Protein AF-A0A8J6LZU1-F1 (afdb_monomer)

Solvent-accessible surface area (backbone atoms only — not comparable to full-atom values): 12737 Å² total; per-residue (Å²): 134,84,80,80,78,54,97,79,78,54,78,56,71,70,57,38,53,53,48,43,53,47,42,50,71,75,70,50,56,93,87,64,46,31,68,57,52,49,42,51,48,61,48,48,51,42,48,51,30,51,49,32,61,70,67,51,84,79,78,49,85,72,47,65,53,36,40,64,54,35,51,54,49,50,44,42,48,45,17,51,41,37,54,41,40,26,58,30,85,36,90,98,39,43,66,48,15,43,49,39,52,68,36,27,46,56,60,26,39,50,92,47,47,54,52,89,51,54,70,46,40,67,54,65,50,78,55,62,72,58,53,49,48,51,42,59,71,52,49,43,57,53,25,54,49,33,33,75,75,76,29,62,49,42,16,31,41,35,50,26,39,46,42,48,51,49,53,50,51,51,50,54,53,52,55,52,26,43,49,95,84,44,73,74,56,69,45,86,64,38,62,59,43,36,53,53,49,32,52,24,37,28,82,93,32,47,81,71,44,66,44,28,77,88,61,51,58,39,35,70,75,72,39,72,80,78,86,76,93,121

pLDDT: mean 91.06, std 13.85, range [32.84, 98.62]

Foldseek 3Di:
DDPDCPPQNDDDPVVLVVLLVCCLVPVQDPPDFLVVQVCCQCVVLVVVLVVLVVPADDDDPVLVVLLVVLLVVLQLCLLCCQQDLQLHCDPPSNVNVCLRVVQQLSNAALVRLADDDSSCSSSQADGSVVVVVCCVVPLVVVLVVCCVPPRNNSSSSSSSSSSVSVSVLSVLSVLLHHPPPDPSCVPPCSVVLNNLVSQCSRPVPVNAASSRRRDCPCCVVPHDDDDDPD

Mean predicted aligned error: 5.43 Å

Radius of gyration: 19.14 Å; Cα contacts (8 Å, |Δi|>4): 246; chains: 1; bounding box: 60×44×49 Å

Sequence (230 aa):
MRQAVPRSGYPAAAETAAFRDAYRAEIVPESYSGWGHFRAIFGGYGAVFLLCLLLLDRVSGWEWAVPPVTFLYANLSEYFGHRFAMHRRVPGLSLIHKRHVKQHHRFFLNEDLAMESPDDFKAVLFPAYLTAFFFIAFSLPAALLLAWLWSDDAALLFLATSLAYYLVYEAAHFICHLPDDSAALRIPGMKRLVTHHRLHHRADLMARANFNFMFPLGDWIFGPRRAGEN

Structure (mmCIF, N/CA/C/O backbone):
data_AF-A0A8J6LZU1-F1
#
_entry.id   AF-A0A8J6LZU1-F1
#
loop_
_atom_site.group_PDB
_atom_site.id
_atom_site.type_symbol
_atom_site.label_atom_id
_atom_site.label_alt_id
_atom_site.label_comp_id
_atom_site.label_asym_id
_atom_site.label_entity_id
_atom_site.label_seq_id
_atom_site.pdbx_PDB_ins_code
_atom_site.Cartn_x
_atom_site.Cartn_y
_atom_site.Cartn_z
_atom_site.occupancy
_atom_site.B_iso_or_equiv
_atom_site.auth_seq_id
_atom_site.auth_comp_id
_atom_site.auth_asym_id
_atom_site.auth_atom_id
_atom_site.pdbx_PDB_model_num
ATOM 1 N N . MET A 1 1 ? 37.639 -9.699 -20.345 1.00 35.75 1 MET A N 1
ATOM 2 C CA . MET A 1 1 ? 36.933 -8.439 -20.669 1.00 35.75 1 MET A CA 1
ATOM 3 C C . MET A 1 1 ? 36.135 -8.006 -19.450 1.00 35.75 1 MET A C 1
ATOM 5 O O . MET A 1 1 ? 35.180 -8.682 -19.099 1.00 35.75 1 MET A O 1
ATOM 9 N N . ARG A 1 2 ? 36.568 -6.955 -18.746 1.00 34.78 2 ARG A N 1
ATOM 10 C CA . ARG A 1 2 ? 35.777 -6.353 -17.662 1.00 34.78 2 ARG A CA 1
ATOM 11 C C . ARG A 1 2 ? 34.718 -5.469 -18.319 1.00 34.78 2 ARG A C 1
ATOM 13 O O . ARG A 1 2 ? 35.089 -4.542 -19.032 1.00 34.78 2 ARG A O 1
ATOM 20 N N . GLN A 1 3 ? 33.438 -5.794 -18.141 1.00 37.88 3 GLN A N 1
ATOM 21 C CA . GLN A 1 3 ? 32.347 -4.915 -18.560 1.00 37.88 3 GLN A CA 1
ATOM 22 C C . GLN A 1 3 ? 32.498 -3.575 -17.833 1.00 37.88 3 GLN A C 1
ATOM 24 O O . GLN A 1 3 ? 32.734 -3.537 -16.623 1.00 37.88 3 GLN A O 1
ATOM 29 N N . ALA A 1 4 ? 32.453 -2.486 -18.598 1.00 38.66 4 ALA A N 1
ATOM 30 C CA . ALA A 1 4 ? 32.529 -1.138 -18.067 1.00 38.66 4 ALA A CA 1
ATOM 31 C C . ALA A 1 4 ? 31.311 -0.900 -17.170 1.00 38.66 4 ALA A C 1
ATOM 33 O O . ALA A 1 4 ? 30.177 -1.001 -17.628 1.00 38.66 4 ALA A O 1
ATOM 34 N N . VAL A 1 5 ? 31.549 -0.598 -15.894 1.00 43.06 5 VAL A N 1
ATOM 35 C CA . VAL A 1 5 ? 30.490 -0.157 -14.985 1.00 43.06 5 VAL A CA 1
ATOM 36 C C . VAL A 1 5 ? 30.020 1.216 -15.481 1.00 43.06 5 VAL A C 1
ATOM 38 O O . VAL A 1 5 ? 30.844 2.135 -15.549 1.00 43.06 5 VAL A O 1
ATOM 41 N N . PRO A 1 6 ? 28.747 1.383 -15.873 1.00 44.56 6 PRO A N 1
ATOM 42 C CA . PRO A 1 6 ? 28.234 2.673 -16.313 1.00 44.56 6 PRO A CA 1
ATOM 43 C C . PRO A 1 6 ? 28.374 3.719 -15.200 1.00 44.56 6 PRO A C 1
ATOM 45 O O . PRO A 1 6 ? 28.160 3.441 -14.018 1.00 44.56 6 PRO A O 1
ATOM 48 N N . ARG A 1 7 ? 28.738 4.948 -15.596 1.00 46.44 7 ARG A N 1
ATOM 49 C CA . ARG A 1 7 ? 29.066 6.087 -14.712 1.00 46.44 7 ARG A CA 1
ATOM 50 C C . ARG A 1 7 ? 27.958 6.486 -13.727 1.00 46.44 7 ARG A C 1
ATOM 52 O O . ARG A 1 7 ? 28.226 7.270 -12.825 1.00 46.44 7 ARG A O 1
ATOM 59 N N . SER A 1 8 ? 26.745 5.965 -13.887 1.00 54.22 8 SER A N 1
ATOM 60 C CA . SER A 1 8 ? 25.573 6.310 -13.086 1.00 54.22 8 SER A CA 1
ATOM 61 C C . SER A 1 8 ? 25.205 5.260 -12.026 1.00 54.22 8 SER A C 1
ATOM 63 O O . SER A 1 8 ? 24.294 5.493 -11.242 1.00 54.22 8 SER A O 1
ATOM 65 N N . GLY A 1 9 ? 25.884 4.107 -11.965 1.00 55.53 9 GLY A N 1
ATOM 66 C CA . GLY A 1 9 ? 25.478 3.008 -11.076 1.00 55.53 9 GLY A CA 1
ATOM 67 C C . GLY A 1 9 ? 24.160 2.321 -11.478 1.00 55.53 9 GLY A C 1
ATOM 68 O O . GLY A 1 9 ? 23.739 1.392 -10.790 1.00 55.53 9 GLY A O 1
ATOM 69 N N . TYR A 1 10 ? 23.539 2.731 -12.593 1.00 57.78 10 TYR A N 1
ATOM 70 C CA . TYR A 1 10 ? 22.348 2.101 -13.169 1.00 57.78 10 TYR A CA 1
ATOM 71 C C . TYR A 1 10 ? 22.725 1.116 -14.277 1.00 57.78 10 TYR A C 1
ATOM 73 O O . TYR A 1 10 ? 23.654 1.394 -15.035 1.00 57.78 10 TYR A O 1
ATOM 81 N N . PRO A 1 11 ? 22.014 -0.015 -14.410 1.00 66.94 11 PRO A N 1
ATOM 82 C CA . PRO A 1 11 ? 22.152 -0.882 -15.579 1.00 66.94 11 PRO A CA 1
ATOM 83 C C . PRO A 1 11 ? 21.794 -0.118 -16.864 1.00 66.94 11 PRO A C 1
ATOM 85 O O . PRO A 1 11 ? 20.977 0.804 -16.841 1.00 66.94 11 PRO A O 1
ATOM 88 N N . ALA A 1 12 ? 22.397 -0.492 -17.995 1.00 75.25 12 ALA A N 1
ATOM 89 C CA . ALA A 1 12 ? 22.032 0.094 -19.286 1.00 75.25 12 ALA A CA 1
ATOM 90 C C . ALA A 1 12 ? 20.542 -0.161 -19.606 1.00 75.25 12 ALA A C 1
ATOM 92 O O . ALA A 1 12 ? 19.983 -1.174 -19.185 1.00 75.25 12 ALA A O 1
ATOM 93 N N . ALA A 1 13 ? 19.897 0.702 -20.400 1.00 79.19 13 ALA A N 1
ATOM 94 C CA . ALA A 1 13 ? 18.483 0.535 -20.776 1.00 79.19 13 ALA A CA 1
ATOM 95 C C . ALA A 1 13 ? 18.184 -0.861 -21.365 1.00 79.19 13 ALA A C 1
ATOM 97 O O . ALA A 1 13 ? 17.203 -1.501 -20.993 1.00 79.19 13 ALA A O 1
ATOM 98 N N . ALA A 1 14 ? 19.095 -1.387 -22.193 1.00 81.69 14 ALA A N 1
ATOM 99 C CA . ALA A 1 14 ? 18.999 -2.735 -22.756 1.00 81.69 14 ALA A CA 1
ATOM 100 C C . ALA A 1 14 ? 19.031 -3.852 -21.692 1.00 81.69 14 ALA A C 1
ATOM 102 O O . ALA A 1 14 ? 18.344 -4.858 -21.836 1.00 81.69 14 ALA A O 1
ATOM 103 N N . GLU A 1 15 ? 19.792 -3.681 -20.606 1.00 86.81 15 GLU A N 1
ATOM 104 C CA . GLU A 1 15 ? 19.813 -4.646 -19.496 1.00 86.81 15 GLU A CA 1
ATOM 105 C C . GLU A 1 15 ? 18.502 -4.636 -18.703 1.00 86.81 15 GLU A C 1
ATOM 107 O O . GLU A 1 15 ? 18.095 -5.667 -18.170 1.00 86.81 15 GLU A O 1
ATOM 112 N N . THR A 1 16 ? 17.851 -3.476 -18.608 1.00 87.69 16 THR A N 1
ATOM 113 C CA . THR A 1 16 ? 16.560 -3.328 -17.923 1.00 87.69 16 THR A CA 1
ATOM 114 C C . THR A 1 16 ? 15.452 -3.986 -18.729 1.00 87.69 16 THR A C 1
ATOM 116 O O . THR A 1 16 ? 14.725 -4.808 -18.180 1.00 87.69 16 THR A O 1
ATOM 119 N N . ALA A 1 17 ? 15.389 -3.723 -20.037 1.00 91.19 17 ALA A N 1
ATOM 120 C CA . ALA A 1 17 ? 14.455 -4.395 -20.938 1.00 91.19 17 ALA A CA 1
ATOM 121 C C . ALA A 1 17 ? 14.624 -5.924 -20.885 1.00 91.19 17 ALA A C 1
ATOM 123 O O . ALA A 1 17 ? 13.667 -6.644 -20.611 1.00 91.19 17 ALA A O 1
ATOM 124 N N . ALA A 1 18 ? 15.865 -6.417 -20.997 1.00 94.00 18 ALA A N 1
ATOM 125 C CA . ALA A 1 18 ? 16.154 -7.848 -20.894 1.00 94.00 18 ALA A CA 1
ATOM 126 C C . ALA A 1 18 ? 15.730 -8.446 -19.539 1.00 94.00 18 ALA A C 1
ATOM 128 O O . ALA A 1 18 ? 15.236 -9.572 -19.484 1.00 94.00 18 ALA A O 1
ATOM 129 N N . PHE A 1 19 ? 15.893 -7.704 -18.437 1.00 95.25 19 PHE A N 1
ATOM 130 C CA . PHE A 1 19 ? 15.414 -8.147 -17.128 1.00 95.25 19 PHE A CA 1
ATOM 131 C C . PHE A 1 19 ? 13.885 -8.202 -17.054 1.00 95.25 19 PHE A C 1
ATOM 133 O O . PHE A 1 19 ? 13.352 -9.150 -16.480 1.00 95.25 19 PHE A O 1
ATOM 140 N N . ARG A 1 20 ? 13.176 -7.210 -17.608 1.00 96.25 20 ARG A N 1
ATOM 141 C CA . ARG A 1 20 ? 11.705 -7.187 -17.624 1.00 96.25 20 ARG A CA 1
ATOM 142 C C . ARG A 1 20 ? 11.152 -8.376 -18.407 1.00 96.25 20 ARG A C 1
ATOM 144 O O . ARG A 1 20 ? 10.262 -9.063 -17.908 1.00 96.25 20 ARG A O 1
ATOM 151 N N . ASP A 1 21 ? 11.742 -8.680 -19.559 1.00 96.50 21 ASP A N 1
ATOM 152 C CA . ASP A 1 21 ? 11.351 -9.828 -20.383 1.00 96.50 21 ASP A CA 1
ATOM 153 C C . ASP A 1 21 ? 11.627 -11.161 -19.680 1.00 96.50 21 ASP A C 1
ATOM 155 O O . ASP A 1 21 ? 10.740 -12.011 -19.594 1.00 96.50 21 ASP A O 1
ATOM 159 N N . ALA A 1 22 ? 12.812 -11.320 -19.080 1.00 96.56 22 ALA A N 1
ATOM 160 C CA . ALA A 1 22 ? 13.136 -12.507 -18.289 1.00 96.56 22 ALA A CA 1
ATOM 161 C C . ALA A 1 22 ? 12.214 -12.656 -17.067 1.00 96.56 22 ALA A C 1
ATOM 163 O O . ALA A 1 22 ? 11.756 -13.752 -16.759 1.00 96.56 22 ALA A O 1
ATOM 164 N N . TYR A 1 23 ? 11.880 -11.558 -16.380 1.00 96.94 23 TYR A N 1
ATOM 165 C CA . TYR A 1 23 ? 10.945 -11.584 -15.256 1.00 96.94 23 TYR A CA 1
ATOM 166 C C . TYR A 1 23 ? 9.560 -12.073 -15.689 1.00 96.94 23 TYR A C 1
ATOM 168 O O . TYR A 1 23 ? 8.969 -12.912 -15.005 1.00 96.94 23 TYR A O 1
ATOM 176 N N . ARG A 1 24 ? 9.046 -11.577 -16.819 1.00 96.69 24 ARG A N 1
ATOM 177 C CA . ARG A 1 24 ? 7.760 -12.017 -17.376 1.00 96.69 24 ARG A CA 1
ATOM 178 C C . ARG A 1 24 ? 7.799 -13.501 -17.737 1.00 96.69 24 ARG A C 1
ATOM 180 O O . ARG A 1 24 ? 6.908 -14.230 -17.330 1.00 96.69 24 ARG A O 1
ATOM 187 N N . ALA A 1 25 ? 8.857 -13.961 -18.400 1.00 96.12 25 ALA A N 1
ATOM 188 C CA . ALA A 1 25 ? 8.982 -15.355 -18.824 1.00 96.12 25 ALA A CA 1
ATOM 189 C C . ALA A 1 25 ? 9.189 -16.348 -17.662 1.00 96.12 25 ALA A C 1
ATOM 191 O O . ALA A 1 25 ? 8.658 -17.454 -17.692 1.00 96.12 25 ALA A O 1
ATOM 192 N N . GLU A 1 26 ? 9.974 -15.981 -16.644 1.00 95.38 26 GLU A N 1
ATOM 193 C CA . GLU A 1 26 ? 10.429 -16.927 -15.613 1.00 95.38 26 GLU A CA 1
ATOM 194 C C . GLU A 1 26 ? 9.669 -16.812 -14.286 1.00 95.38 26 GLU A C 1
ATOM 196 O O . GLU A 1 26 ? 9.583 -17.779 -13.525 1.00 95.38 26 GLU A O 1
ATOM 201 N N . ILE A 1 27 ? 9.162 -15.621 -13.951 1.00 95.12 27 ILE A N 1
ATOM 202 C CA . ILE A 1 27 ? 8.589 -15.335 -12.627 1.00 95.12 27 ILE A CA 1
ATOM 203 C C . ILE A 1 27 ? 7.069 -15.205 -12.676 1.00 95.12 27 ILE A C 1
ATOM 205 O O . ILE A 1 27 ? 6.417 -15.484 -11.662 1.00 95.12 27 ILE A O 1
ATOM 209 N N . VAL A 1 28 ? 6.489 -14.771 -13.797 1.00 96.06 28 VAL A N 1
ATOM 210 C CA . VAL A 1 28 ? 5.035 -14.662 -13.974 1.00 96.06 28 VAL A CA 1
ATOM 211 C C . VAL A 1 28 ? 4.498 -16.004 -14.493 1.00 96.06 28 VAL A C 1
ATOM 213 O O . VAL A 1 28 ? 4.798 -16.379 -15.618 1.00 96.06 28 VAL A O 1
ATOM 216 N N . PRO A 1 29 ? 3.722 -16.767 -13.695 1.00 94.31 29 PRO A N 1
ATOM 217 C CA . PRO A 1 29 ? 3.121 -18.010 -14.176 1.00 94.31 29 PRO A CA 1
ATOM 218 C C . PRO A 1 29 ? 2.099 -17.739 -15.281 1.00 94.31 29 PRO A C 1
ATOM 220 O O . PRO A 1 29 ? 1.373 -16.755 -15.188 1.00 94.31 29 PRO A O 1
ATOM 223 N N . GLU A 1 30 ? 1.929 -18.669 -16.221 1.00 93.44 30 GLU A N 1
ATOM 224 C CA . GLU A 1 30 ? 0.896 -18.578 -17.273 1.00 93.44 30 GLU A CA 1
ATOM 225 C C . GLU A 1 3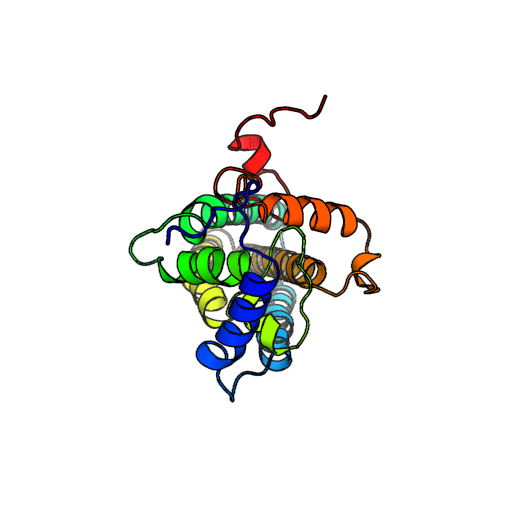0 ? -0.530 -18.439 -16.710 1.00 93.44 30 GLU A C 1
ATOM 227 O O . GLU A 1 30 ? -1.402 -17.835 -17.326 1.00 93.44 30 GLU A O 1
ATOM 232 N N . SER A 1 31 ? -0.777 -18.965 -15.506 1.00 95.06 31 SER A N 1
ATOM 233 C CA . SER A 1 31 ? -2.066 -18.850 -14.815 1.00 95.06 31 SER A CA 1
ATOM 234 C C . SER A 1 31 ? -2.275 -17.503 -14.109 1.00 95.06 31 SER A C 1
ATOM 236 O O . SER A 1 31 ? -3.309 -17.297 -13.469 1.00 95.06 31 SER A O 1
ATOM 238 N N . TYR A 1 32 ? -1.277 -16.616 -14.109 1.00 96.94 32 TYR A N 1
ATOM 239 C CA . TYR A 1 32 ? -1.380 -15.314 -13.465 1.00 96.94 32 TYR A CA 1
ATOM 240 C C . TYR A 1 32 ? -2.274 -14.384 -14.280 1.00 96.94 32 TYR A C 1
ATOM 242 O O . TYR A 1 32 ? -2.200 -14.313 -15.498 1.00 96.94 32 TYR A O 1
ATOM 250 N N . SER A 1 33 ? -3.113 -13.626 -13.581 1.00 97.50 33 SER A N 1
ATOM 251 C CA . SER A 1 33 ? -3.911 -12.564 -14.179 1.00 97.50 33 SER A CA 1
ATOM 252 C C . SER A 1 33 ? -3.669 -11.283 -13.399 1.00 97.50 33 SER A C 1
ATOM 254 O O . SER A 1 33 ? -4.051 -11.203 -12.228 1.00 97.50 33 SER A O 1
ATOM 256 N N . GLY A 1 34 ? -3.085 -10.270 -14.046 1.00 97.62 34 GLY A N 1
ATOM 257 C CA . GLY A 1 34 ? -2.900 -8.943 -13.451 1.00 97.62 34 GLY A CA 1
ATOM 258 C C . GLY A 1 34 ? -4.203 -8.370 -12.903 1.00 97.62 34 GLY A C 1
ATOM 259 O O . GLY A 1 34 ? -4.301 -8.036 -11.726 1.00 97.62 34 GLY A O 1
ATOM 260 N N . TRP A 1 35 ? -5.258 -8.361 -13.717 1.00 98.06 35 TRP A N 1
ATOM 261 C CA . TRP A 1 35 ? -6.585 -7.907 -13.291 1.00 98.06 35 TRP A CA 1
ATOM 262 C C . TRP A 1 35 ? -7.217 -8.793 -12.213 1.00 98.06 35 TRP A C 1
ATOM 264 O O . TRP A 1 35 ? -7.946 -8.296 -11.356 1.00 98.06 35 TRP A O 1
ATOM 274 N N . GLY A 1 36 ? -6.931 -10.098 -12.215 1.00 97.94 36 GLY A N 1
ATOM 275 C CA . GLY A 1 36 ? -7.297 -10.990 -11.115 1.00 97.94 36 GLY A CA 1
ATOM 276 C C . GLY A 1 36 ? -6.644 -10.570 -9.797 1.00 97.94 36 GLY A C 1
ATOM 277 O O . GLY A 1 36 ? -7.338 -10.430 -8.791 1.00 97.94 36 GLY A O 1
ATOM 278 N N . HIS A 1 37 ? -5.340 -10.291 -9.820 1.00 97.69 37 HIS A N 1
ATOM 279 C CA . HIS A 1 37 ? -4.595 -9.792 -8.666 1.00 97.69 37 HIS A CA 1
ATOM 280 C C . HIS A 1 37 ? -5.127 -8.432 -8.200 1.00 97.69 37 HIS A C 1
ATOM 282 O O . HIS A 1 37 ? -5.451 -8.279 -7.027 1.00 97.69 37 HIS A O 1
ATOM 288 N N . PHE A 1 38 ? -5.331 -7.489 -9.121 1.00 98.25 38 PHE A N 1
ATOM 289 C CA . PHE A 1 38 ? -5.932 -6.187 -8.832 1.00 98.25 38 PHE A CA 1
ATOM 290 C C . PHE A 1 38 ? -7.287 -6.330 -8.123 1.00 98.25 38 PHE A C 1
ATOM 292 O O . PHE A 1 38 ? -7.517 -5.702 -7.093 1.00 98.25 38 PHE A O 1
ATOM 299 N N . ARG A 1 39 ? -8.180 -7.199 -8.619 1.00 97.88 39 ARG A N 1
ATOM 300 C CA . ARG A 1 39 ? -9.482 -7.456 -7.978 1.00 97.88 39 ARG A CA 1
ATOM 301 C C . ARG A 1 39 ? -9.350 -8.123 -6.613 1.00 97.88 39 ARG A C 1
ATOM 303 O O . ARG A 1 39 ? -10.125 -7.796 -5.722 1.00 97.88 39 ARG A O 1
ATOM 310 N N . ALA A 1 40 ? -8.393 -9.029 -6.428 1.00 96.62 40 ALA A N 1
ATOM 311 C CA . ALA A 1 40 ? -8.145 -9.629 -5.120 1.00 96.62 40 ALA A CA 1
ATOM 312 C C . ALA A 1 40 ? -7.729 -8.565 -4.092 1.00 96.62 40 ALA A C 1
ATOM 314 O O . ALA A 1 40 ? -8.220 -8.578 -2.967 1.00 96.62 40 ALA A O 1
ATOM 315 N N . ILE A 1 41 ? -6.886 -7.617 -4.505 1.00 97.56 41 ILE A N 1
ATOM 316 C CA . ILE A 1 41 ? -6.434 -6.514 -3.659 1.00 97.56 41 ILE A CA 1
ATOM 317 C C . ILE A 1 41 ? -7.573 -5.517 -3.411 1.00 97.56 41 ILE A C 1
ATOM 319 O O . ILE A 1 41 ? -8.095 -5.437 -2.303 1.00 97.56 41 ILE A O 1
ATOM 323 N N . PHE A 1 42 ? -8.026 -4.801 -4.437 1.00 98.31 42 PHE A N 1
ATOM 324 C CA . PHE A 1 42 ? -8.979 -3.703 -4.254 1.00 98.31 42 PHE A CA 1
ATOM 325 C C . PHE A 1 42 ? -10.414 -4.175 -4.015 1.00 98.31 42 PHE A C 1
ATOM 327 O O . PHE A 1 42 ? -11.140 -3.560 -3.241 1.00 98.31 42 PHE A O 1
ATOM 334 N N . GLY A 1 43 ? -10.830 -5.275 -4.642 1.00 97.81 43 GLY A N 1
ATOM 335 C CA . GLY A 1 43 ? -12.156 -5.857 -4.434 1.00 97.81 43 GLY A CA 1
ATOM 336 C C . GLY A 1 43 ? -12.233 -6.674 -3.147 1.00 97.81 43 GLY A C 1
ATOM 337 O O . GLY A 1 43 ? -13.129 -6.454 -2.341 1.00 97.81 43 GLY A O 1
ATOM 338 N N . GLY A 1 44 ? -11.283 -7.588 -2.928 1.00 97.50 44 GLY A N 1
ATOM 339 C CA . GLY A 1 44 ? -11.265 -8.462 -1.751 1.00 97.50 44 GLY A CA 1
ATOM 340 C C . GLY A 1 44 ? -11.068 -7.690 -0.447 1.00 97.50 44 GLY A C 1
ATOM 341 O O . GLY A 1 44 ? -11.938 -7.717 0.422 1.00 97.50 44 GLY A O 1
ATOM 342 N N . TYR A 1 45 ? -9.965 -6.947 -0.315 1.00 97.62 45 TYR A N 1
ATOM 343 C CA . TYR A 1 45 ? -9.719 -6.153 0.896 1.00 97.62 45 TYR A CA 1
ATOM 344 C C . TYR A 1 45 ? -10.659 -4.952 1.005 1.00 97.62 45 TYR A C 1
ATOM 346 O O . TYR A 1 45 ? -11.016 -4.571 2.117 1.00 97.62 45 TYR A O 1
ATOM 354 N N . GLY A 1 46 ? -11.123 -4.400 -0.123 1.00 98.38 46 GLY A N 1
ATOM 355 C CA . GLY A 1 46 ? -12.186 -3.395 -0.133 1.00 98.38 46 GLY A CA 1
ATOM 356 C C . GLY A 1 46 ? -13.498 -3.926 0.448 1.00 98.38 46 GLY A C 1
ATOM 357 O O . GLY A 1 46 ? -14.128 -3.244 1.248 1.00 98.38 46 GLY A O 1
ATOM 358 N N . ALA A 1 47 ? -13.883 -5.165 0.131 1.00 98.50 47 ALA A N 1
ATOM 359 C CA . ALA A 1 47 ? -15.065 -5.795 0.716 1.00 98.50 47 ALA A CA 1
ATOM 360 C C . ALA A 1 47 ? -14.912 -6.020 2.227 1.00 98.50 47 ALA A C 1
ATOM 362 O O . ALA A 1 47 ? -15.857 -5.766 2.969 1.00 98.50 47 ALA A O 1
ATOM 363 N N . VAL A 1 48 ? -13.729 -6.433 2.699 1.00 98.00 48 VAL A N 1
ATOM 364 C CA . VAL A 1 48 ? -13.457 -6.566 4.144 1.00 98.00 48 VAL A CA 1
ATOM 365 C C . VAL A 1 48 ? -13.509 -5.204 4.838 1.00 98.00 48 VAL A C 1
ATOM 367 O O . VAL A 1 48 ? -14.126 -5.083 5.889 1.00 98.00 48 VAL A O 1
ATOM 370 N N . PHE A 1 49 ? -12.925 -4.167 4.234 1.00 98.50 49 PHE A N 1
ATOM 371 C CA . PHE A 1 49 ? -13.012 -2.794 4.732 1.00 98.50 49 PHE A CA 1
ATOM 372 C C . PHE A 1 49 ? -14.468 -2.335 4.873 1.00 98.50 49 PHE A C 1
ATOM 374 O O .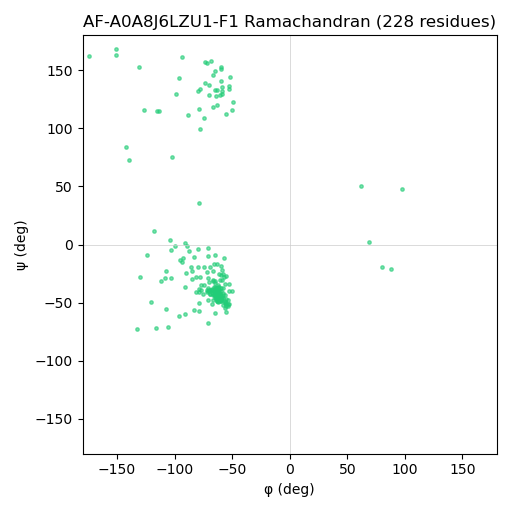 PHE A 1 49 ? -14.863 -1.856 5.934 1.00 98.50 49 PHE A O 1
ATOM 381 N N . LEU A 1 50 ? -15.278 -2.527 3.828 1.00 98.62 50 LEU A N 1
ATOM 382 C CA . LEU A 1 50 ? -16.699 -2.183 3.854 1.00 98.62 50 LEU A CA 1
ATOM 383 C C . LEU A 1 50 ? -17.455 -2.995 4.906 1.00 98.62 50 LEU A C 1
ATOM 385 O O . LEU A 1 50 ? -18.280 -2.434 5.618 1.00 98.62 50 LEU A O 1
ATOM 389 N N . LEU A 1 51 ? -17.150 -4.286 5.049 1.00 98.62 51 LEU A N 1
ATOM 390 C CA . LEU A 1 51 ? -17.740 -5.124 6.087 1.00 98.62 51 LEU A CA 1
ATOM 391 C C . LEU A 1 51 ? -17.419 -4.587 7.486 1.00 98.62 51 LEU A C 1
ATOM 393 O O . LEU A 1 51 ? -18.326 -4.499 8.304 1.00 98.62 51 LEU A O 1
ATOM 397 N N . CYS A 1 52 ? -16.176 -4.170 7.753 1.00 98.31 52 CYS A N 1
ATOM 398 C CA . CYS A 1 52 ? -15.827 -3.555 9.034 1.00 98.31 52 CYS A CA 1
ATOM 399 C C . CYS A 1 52 ? -16.679 -2.314 9.321 1.00 98.31 52 CYS A C 1
ATOM 401 O O . CYS A 1 52 ? -17.147 -2.164 10.442 1.00 98.31 52 CYS A O 1
ATOM 403 N N . LEU A 1 53 ? -16.915 -1.460 8.318 1.00 98.31 53 LEU A N 1
ATOM 404 C CA . LEU A 1 53 ? -17.766 -0.276 8.472 1.00 98.31 53 LEU A CA 1
ATOM 405 C C . LEU A 1 53 ? -19.241 -0.625 8.695 1.00 98.31 53 LEU A C 1
ATOM 407 O O . LEU A 1 53 ? -19.913 0.048 9.467 1.00 98.31 53 LEU A O 1
ATOM 411 N N . LEU A 1 54 ? -19.746 -1.659 8.019 1.00 98.50 54 LEU A N 1
ATOM 412 C CA . LEU A 1 54 ? -21.135 -2.110 8.145 1.00 98.50 54 LEU A CA 1
ATOM 413 C C . LEU A 1 54 ? -21.424 -2.804 9.481 1.00 98.50 54 LEU A C 1
ATOM 415 O O . LEU A 1 54 ? -22.581 -2.869 9.882 1.00 98.50 54 LEU A O 1
ATOM 419 N N . LEU A 1 55 ? -20.395 -3.346 10.134 1.00 98.31 55 LEU A N 1
ATOM 420 C CA . LEU A 1 55 ? -20.503 -3.999 11.438 1.00 98.31 55 LEU A CA 1
ATOM 421 C C . LEU A 1 55 ? -20.364 -3.029 12.619 1.00 98.31 55 LEU A C 1
ATOM 423 O O . LEU A 1 55 ? -20.549 -3.466 13.751 1.00 98.31 55 LEU A O 1
ATOM 427 N N . LEU A 1 56 ? -20.045 -1.751 12.377 1.00 97.94 56 LEU A N 1
ATOM 428 C CA . LEU A 1 56 ? -20.043 -0.733 13.430 1.00 97.94 56 LEU A CA 1
ATOM 429 C C . LEU A 1 56 ? -21.468 -0.533 13.962 1.00 97.94 56 LEU A C 1
ATOM 431 O O . LEU A 1 56 ? -22.393 -0.350 13.169 1.00 97.94 56 LEU A O 1
ATOM 435 N N . ASP A 1 57 ? -21.635 -0.514 15.285 1.00 95.44 57 ASP A N 1
ATOM 436 C CA . ASP A 1 57 ? -22.941 -0.283 15.921 1.00 95.44 57 ASP A CA 1
ATOM 437 C C . ASP A 1 57 ? -23.037 1.126 16.522 1.00 95.44 57 ASP A C 1
ATOM 439 O O . ASP A 1 57 ? -23.739 1.995 15.993 1.00 95.44 57 ASP A O 1
ATOM 443 N N . ARG A 1 58 ? -22.314 1.396 17.619 1.00 94.19 58 ARG A N 1
ATOM 444 C CA . ARG A 1 58 ? -22.406 2.666 18.356 1.00 94.19 58 ARG A CA 1
ATOM 445 C C . ARG A 1 58 ? -21.047 3.162 18.815 1.00 94.19 58 ARG A C 1
ATOM 447 O O . ARG A 1 58 ? -20.771 3.251 20.011 1.00 94.19 58 ARG A O 1
ATOM 454 N N . VAL A 1 59 ? -20.278 3.634 17.838 1.00 96.50 59 VAL A N 1
ATOM 455 C CA . VAL A 1 59 ? -18.998 4.303 18.071 1.00 96.50 59 VAL A CA 1
ATOM 456 C C . VAL A 1 59 ? -19.174 5.485 19.031 1.00 96.50 59 VAL A C 1
ATOM 458 O O . VAL A 1 59 ? -19.786 6.509 18.712 1.00 96.50 59 VAL A O 1
ATOM 461 N N . SER A 1 60 ? -18.600 5.354 20.218 1.00 96.31 60 SER A N 1
ATOM 462 C CA . SER A 1 60 ? -18.493 6.395 21.228 1.00 96.31 60 SER A CA 1
ATOM 463 C C . SER A 1 60 ? -17.546 7.516 20.786 1.00 96.31 60 SER A C 1
ATOM 465 O O . SER A 1 60 ? -16.647 7.339 19.963 1.00 96.31 60 SER A O 1
ATOM 467 N N . GLY A 1 61 ? -17.698 8.702 21.382 1.00 96.44 61 GLY A N 1
ATOM 468 C CA . GLY A 1 61 ? -16.871 9.865 21.036 1.00 96.44 61 GLY A CA 1
ATOM 469 C C . GLY A 1 61 ? -15.360 9.624 21.169 1.00 96.44 61 GLY A C 1
ATOM 470 O O . GLY A 1 61 ? -14.588 10.151 20.373 1.00 96.44 61 GLY A O 1
ATOM 471 N N . TRP A 1 62 ? -14.933 8.805 22.135 1.00 96.12 62 TRP A N 1
ATOM 472 C CA . TRP A 1 62 ? -13.516 8.504 22.370 1.00 96.12 62 TRP A CA 1
ATOM 473 C C . TRP A 1 62 ? -12.939 7.489 21.382 1.00 96.12 62 TRP A C 1
ATOM 475 O O . TRP A 1 62 ? -11.747 7.540 21.084 1.00 96.12 62 TRP A O 1
ATOM 485 N N . GLU A 1 63 ? -13.762 6.598 20.833 1.00 97.62 63 GLU A N 1
ATOM 486 C CA . GLU A 1 63 ? -13.318 5.601 19.850 1.00 97.62 63 GLU A CA 1
ATOM 487 C C . GLU A 1 63 ? -12.943 6.240 18.510 1.00 97.62 63 GLU A C 1
ATOM 489 O O . GLU A 1 63 ? -12.120 5.699 17.777 1.00 97.62 63 GLU A O 1
ATOM 494 N N . TRP A 1 64 ? -13.408 7.460 18.229 1.00 97.81 64 TRP A N 1
ATOM 495 C CA . TRP A 1 64 ? -12.919 8.253 17.096 1.00 97.81 64 TRP A CA 1
ATOM 496 C C . TRP A 1 64 ? -11.445 8.669 17.210 1.00 97.81 64 TRP A C 1
ATOM 498 O O . TRP A 1 64 ? -10.869 9.137 16.228 1.00 97.81 64 TRP A O 1
ATOM 508 N N . ALA A 1 65 ? -10.795 8.456 18.359 1.00 97.62 65 ALA A N 1
ATOM 509 C CA . ALA A 1 65 ? -9.341 8.540 18.465 1.00 97.62 65 ALA A CA 1
ATOM 510 C C . ALA A 1 65 ? -8.626 7.331 17.829 1.00 97.62 65 ALA A C 1
ATOM 512 O O . ALA A 1 65 ? -7.444 7.432 17.492 1.00 97.62 65 ALA A O 1
ATOM 513 N N . VAL A 1 66 ? -9.316 6.202 17.619 1.00 98.19 66 VAL A N 1
ATOM 514 C CA . VAL A 1 66 ? -8.715 4.997 17.035 1.00 98.19 66 VAL A CA 1
ATOM 515 C C . VAL A 1 66 ? -8.216 5.245 15.609 1.00 98.19 66 VAL A C 1
ATOM 517 O O . VAL A 1 66 ? -7.047 4.939 15.365 1.00 98.19 66 VAL A O 1
ATOM 520 N N . PRO A 1 67 ? -8.984 5.831 14.667 1.00 98.50 67 PRO A N 1
ATOM 521 C CA . PRO A 1 67 ? -8.479 6.100 13.323 1.00 98.50 67 PRO A CA 1
ATOM 522 C C . PRO A 1 67 ? -7.190 6.944 13.260 1.00 98.50 67 PRO A C 1
ATOM 524 O O . PRO A 1 67 ? -6.231 6.485 12.638 1.00 98.50 67 PRO A O 1
ATOM 527 N N . PRO A 1 68 ? -7.064 8.126 13.902 1.00 98.19 68 PRO A N 1
ATOM 528 C CA . PRO A 1 68 ? -5.819 8.895 13.831 1.00 98.19 68 PRO A CA 1
ATOM 529 C C . PRO A 1 68 ? -4.629 8.171 14.478 1.00 98.19 68 PRO A C 1
ATOM 531 O O . PRO A 1 68 ? -3.525 8.215 13.935 1.00 98.19 68 PRO A O 1
ATOM 534 N N . VAL A 1 69 ? -4.830 7.449 15.587 1.00 97.62 69 VAL A N 1
ATOM 535 C CA . VAL A 1 69 ? -3.763 6.634 16.199 1.00 97.62 69 VAL A CA 1
ATOM 536 C C . VAL A 1 69 ? -3.354 5.485 15.275 1.00 97.62 69 VAL A C 1
ATOM 538 O O . VAL A 1 69 ? -2.165 5.251 15.063 1.00 97.62 69 VAL A O 1
ATOM 541 N N . THR A 1 70 ? -4.329 4.806 14.670 1.00 97.88 70 THR A N 1
ATOM 542 C CA . THR A 1 70 ? -4.099 3.714 13.714 1.00 97.88 70 THR A CA 1
ATOM 543 C C . THR A 1 70 ? -3.380 4.209 12.466 1.00 97.88 70 THR A C 1
ATOM 545 O O . THR A 1 70 ? -2.484 3.534 11.973 1.00 97.88 70 THR A O 1
ATOM 548 N N . PHE A 1 71 ? -3.714 5.402 11.975 1.00 97.94 71 PHE A N 1
ATOM 549 C CA . PHE A 1 71 ? -3.021 6.034 10.857 1.00 97.94 71 PHE A CA 1
ATOM 550 C C . PHE A 1 71 ? -1.534 6.253 11.167 1.00 97.94 71 PHE A C 1
ATOM 552 O O . PHE A 1 71 ? -0.678 5.895 10.360 1.00 97.94 71 PHE A O 1
ATOM 559 N N . LEU A 1 72 ? -1.212 6.796 12.348 1.00 97.00 72 LEU A N 1
ATOM 560 C CA . LEU A 1 72 ? 0.177 6.981 12.779 1.00 97.00 72 LEU A CA 1
ATOM 561 C C . LEU A 1 72 ? 0.901 5.641 12.917 1.00 97.00 72 LEU A C 1
ATOM 563 O O . LEU A 1 72 ? 2.025 5.497 12.437 1.00 97.00 72 LEU A O 1
ATOM 567 N N . TYR A 1 73 ? 0.243 4.656 13.529 1.00 94.56 73 TYR A N 1
ATOM 568 C CA . TYR A 1 73 ? 0.758 3.297 13.632 1.00 94.56 73 TYR A CA 1
ATOM 569 C C . TYR A 1 73 ? 1.073 2.716 12.247 1.00 94.56 73 TYR A C 1
ATOM 571 O O . TYR A 1 73 ? 2.216 2.347 11.995 1.00 94.56 73 TYR A O 1
ATOM 579 N N . ALA A 1 74 ? 0.107 2.718 11.325 1.00 95.69 74 ALA A N 1
ATOM 580 C CA . ALA A 1 74 ? 0.260 2.184 9.975 1.00 95.69 74 ALA A CA 1
ATOM 581 C C . ALA A 1 74 ? 1.371 2.901 9.195 1.00 95.69 74 ALA A C 1
ATOM 583 O O . ALA A 1 74 ? 2.175 2.247 8.532 1.00 95.69 74 ALA A O 1
ATOM 584 N N . ASN A 1 75 ? 1.482 4.225 9.325 1.00 97.12 75 ASN A N 1
ATOM 585 C CA . ASN A 1 75 ? 2.537 4.992 8.672 1.00 97.12 75 ASN A CA 1
ATOM 586 C C . ASN A 1 75 ? 3.944 4.657 9.192 1.00 97.12 75 ASN A C 1
ATOM 588 O O . ASN A 1 75 ? 4.893 4.540 8.411 1.00 97.12 75 ASN A O 1
ATOM 592 N N . LEU A 1 76 ? 4.095 4.475 10.505 1.00 95.00 76 LEU A N 1
ATOM 593 C CA . LEU A 1 76 ? 5.365 4.050 11.092 1.00 95.00 76 LEU A CA 1
ATOM 594 C C . LEU A 1 76 ? 5.680 2.588 10.755 1.00 95.00 76 LEU A C 1
ATOM 596 O O . LEU A 1 76 ? 6.835 2.257 10.482 1.00 95.00 76 LEU A O 1
ATOM 600 N N . SER A 1 77 ? 4.669 1.718 10.719 1.00 93.81 77 SER A N 1
ATOM 601 C CA . SER A 1 77 ? 4.809 0.337 10.256 1.00 93.81 77 SER A CA 1
ATOM 602 C C . SER A 1 77 ? 5.255 0.273 8.797 1.00 93.81 77 SER A C 1
ATOM 604 O O . SER A 1 77 ? 6.160 -0.498 8.485 1.00 93.81 77 SER A O 1
ATOM 606 N N . GLU A 1 78 ? 4.694 1.114 7.925 1.00 95.12 78 GLU A N 1
ATOM 607 C CA . GLU A 1 78 ? 5.151 1.280 6.545 1.00 95.12 78 GLU A CA 1
ATOM 608 C C . GLU A 1 78 ? 6.624 1.694 6.519 1.00 95.12 78 GLU A C 1
ATOM 610 O O . GLU A 1 78 ? 7.433 1.015 5.894 1.00 95.12 78 GLU A O 1
ATOM 615 N N . TYR A 1 79 ? 7.001 2.743 7.257 1.00 95.56 79 TYR A N 1
ATOM 616 C CA . TYR A 1 79 ? 8.380 3.231 7.300 1.00 95.56 79 TYR A CA 1
ATOM 617 C C . TYR A 1 79 ? 9.378 2.137 7.705 1.00 95.56 79 TYR A C 1
ATOM 619 O O . TYR A 1 79 ? 10.373 1.893 7.018 1.00 95.56 79 TYR A O 1
ATOM 627 N N . PHE A 1 80 ? 9.127 1.465 8.831 1.00 93.50 80 PHE A N 1
ATOM 628 C CA . PHE A 1 80 ? 10.034 0.450 9.360 1.00 93.50 80 PHE A CA 1
ATOM 629 C C . PHE A 1 80 ? 10.020 -0.832 8.529 1.00 93.50 80 PHE A C 1
ATOM 631 O O . PHE A 1 80 ? 11.083 -1.403 8.271 1.00 93.50 80 PHE A O 1
ATOM 638 N N . GLY A 1 81 ? 8.844 -1.266 8.075 1.00 92.94 81 GLY A N 1
ATOM 639 C CA . GLY A 1 81 ? 8.696 -2.402 7.171 1.00 92.94 81 GLY A CA 1
ATOM 640 C C . GLY A 1 81 ? 9.456 -2.167 5.870 1.00 92.94 81 GLY A C 1
ATOM 641 O O . GLY A 1 81 ? 10.250 -3.011 5.451 1.00 92.94 81 GLY A O 1
ATOM 642 N N . HIS A 1 82 ? 9.321 -0.977 5.294 1.00 94.75 82 HIS A N 1
ATOM 643 C CA . HIS A 1 82 ? 10.008 -0.612 4.069 1.00 94.75 82 HIS A CA 1
ATOM 644 C C . HIS A 1 82 ? 11.527 -0.506 4.284 1.00 94.75 82 HIS A C 1
ATOM 646 O O . HIS A 1 82 ? 12.310 -1.184 3.613 1.00 94.75 82 HIS A O 1
ATOM 652 N N . ARG A 1 83 ? 11.975 0.245 5.296 1.00 93.62 83 ARG A N 1
ATOM 653 C CA . ARG A 1 83 ? 13.403 0.441 5.599 1.00 93.62 83 ARG A CA 1
ATOM 654 C C . ARG A 1 83 ? 14.143 -0.838 5.982 1.00 93.62 83 ARG A C 1
ATOM 656 O O . ARG A 1 83 ? 15.316 -0.994 5.633 1.00 93.62 83 ARG A O 1
ATOM 663 N N . PHE A 1 84 ? 13.507 -1.724 6.745 1.00 92.12 84 PHE A N 1
ATOM 664 C CA . PHE A 1 84 ? 14.170 -2.894 7.317 1.00 92.12 84 PHE A CA 1
ATOM 665 C C . PHE A 1 84 ? 13.759 -4.199 6.642 1.00 92.12 84 PHE A C 1
ATOM 667 O O . PHE A 1 84 ? 14.637 -4.911 6.164 1.00 92.12 84 PHE A O 1
ATOM 674 N N . ALA A 1 85 ? 12.469 -4.526 6.567 1.00 92.00 85 ALA A N 1
ATOM 675 C CA . ALA A 1 85 ? 12.034 -5.809 6.008 1.00 92.00 85 ALA A CA 1
ATOM 676 C C . ALA A 1 85 ? 12.152 -5.859 4.474 1.00 92.00 85 ALA A C 1
ATOM 678 O O . ALA A 1 85 ? 12.482 -6.906 3.915 1.00 92.00 85 ALA A O 1
ATOM 679 N N . MET A 1 86 ? 11.916 -4.736 3.789 1.00 94.50 86 MET A N 1
ATOM 680 C CA . MET A 1 86 ? 11.964 -4.659 2.325 1.00 94.50 86 MET A CA 1
ATOM 681 C C . MET A 1 86 ? 13.353 -4.284 1.791 1.00 94.50 86 MET A C 1
ATOM 683 O O . MET A 1 86 ? 13.773 -4.853 0.789 1.00 94.50 86 MET A O 1
ATOM 687 N N . HIS A 1 87 ? 14.108 -3.408 2.466 1.00 94.00 87 HIS A N 1
ATOM 688 C CA . HIS A 1 87 ? 15.453 -2.982 2.024 1.00 94.00 87 HIS A CA 1
ATOM 689 C C . HIS A 1 87 ? 16.631 -3.679 2.714 1.00 94.00 87 HIS A C 1
ATOM 691 O O . HIS A 1 87 ? 17.786 -3.438 2.357 1.00 94.00 87 HIS A O 1
ATOM 697 N N . ARG A 1 88 ? 16.389 -4.587 3.670 1.00 91.38 88 ARG A N 1
ATOM 698 C CA . ARG A 1 88 ? 17.444 -5.424 4.267 1.00 91.38 88 ARG A CA 1
ATOM 699 C C . ARG A 1 88 ? 17.050 -6.890 4.280 1.00 91.38 88 ARG A C 1
ATOM 701 O O . ARG A 1 88 ? 15.884 -7.258 4.349 1.00 91.38 88 ARG A O 1
ATOM 708 N N . ARG A 1 89 ? 18.056 -7.762 4.242 1.00 90.44 89 ARG A N 1
ATOM 709 C CA . ARG A 1 89 ? 17.846 -9.203 4.395 1.00 90.44 89 ARG A CA 1
ATOM 710 C C . ARG A 1 89 ? 17.643 -9.527 5.871 1.00 90.44 89 ARG A C 1
ATOM 712 O O . ARG A 1 89 ? 18.615 -9.640 6.610 1.00 90.44 89 ARG A O 1
ATOM 719 N N . VAL A 1 90 ? 16.388 -9.685 6.277 1.00 89.25 90 VAL A N 1
ATOM 720 C CA . VAL A 1 90 ? 16.016 -10.151 7.619 1.00 89.25 90 VAL A CA 1
ATOM 721 C C . VAL A 1 90 ? 15.700 -11.655 7.555 1.00 89.25 90 VAL A C 1
ATOM 723 O O . VAL A 1 90 ? 14.933 -12.066 6.675 1.00 89.25 90 VAL A O 1
ATOM 726 N N . PRO A 1 91 ? 16.283 -12.501 8.430 1.00 88.19 91 PRO A N 1
ATOM 727 C CA . PRO A 1 91 ? 15.933 -13.921 8.508 1.00 88.19 91 PRO A CA 1
ATOM 728 C C . PRO A 1 91 ? 14.419 -14.123 8.677 1.00 88.19 91 PRO A C 1
ATOM 730 O O . PRO A 1 91 ? 13.773 -13.386 9.413 1.00 88.19 91 PRO A O 1
ATOM 733 N N . GLY A 1 92 ? 13.836 -15.080 7.951 1.00 87.06 92 GLY A N 1
ATOM 734 C CA . GLY A 1 92 ? 12.384 -15.325 7.937 1.00 87.06 92 GLY A CA 1
ATOM 735 C C . GLY A 1 92 ? 11.562 -14.378 7.047 1.00 87.06 92 GLY A C 1
ATOM 736 O O . GLY A 1 92 ? 10.473 -14.747 6.626 1.00 87.06 92 GLY A O 1
ATOM 737 N N . LEU A 1 93 ? 12.096 -13.209 6.672 1.00 88.38 93 LEU A N 1
ATOM 738 C CA . LEU A 1 93 ? 11.419 -12.199 5.838 1.00 88.38 93 LEU A CA 1
ATOM 739 C C . LEU A 1 93 ? 12.144 -11.933 4.503 1.00 88.38 93 LEU A C 1
ATOM 741 O O . LEU A 1 93 ? 11.824 -10.995 3.775 1.00 88.38 93 LEU A O 1
ATOM 745 N N . SER A 1 94 ? 13.114 -12.774 4.134 1.00 90.38 94 SER A N 1
ATOM 746 C CA . SER A 1 94 ? 13.969 -12.583 2.951 1.00 90.38 94 SER A CA 1
ATOM 747 C C . SER A 1 94 ? 13.203 -12.528 1.623 1.00 90.38 94 SER A C 1
ATOM 749 O O . SER A 1 94 ? 13.664 -11.884 0.675 1.00 90.38 94 SER A O 1
ATOM 751 N N . LEU A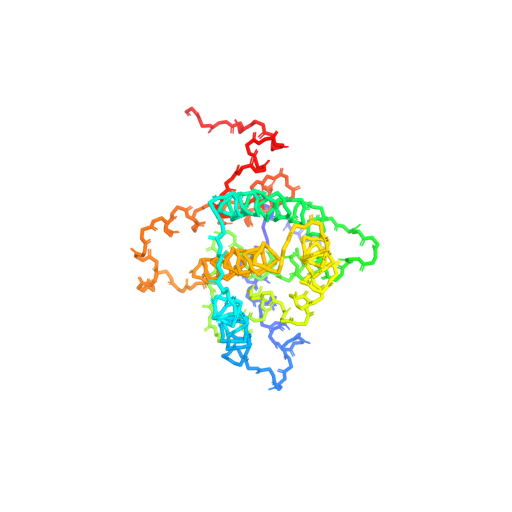 1 95 ? 12.026 -13.161 1.554 1.00 91.19 95 LEU A N 1
ATOM 752 C CA . LEU A 1 95 ? 11.135 -13.097 0.397 1.00 91.19 95 LEU A CA 1
ATOM 753 C C . LEU A 1 95 ? 10.669 -11.662 0.121 1.00 91.19 95 LEU A C 1
ATOM 755 O O . LEU A 1 95 ? 10.637 -11.257 -1.038 1.00 91.19 95 LEU A O 1
ATOM 759 N N . ILE A 1 96 ? 10.373 -10.886 1.166 1.00 92.50 96 ILE A N 1
ATOM 760 C CA . ILE A 1 96 ? 9.923 -9.493 1.054 1.00 92.50 96 ILE A CA 1
ATOM 761 C C . ILE A 1 96 ? 11.032 -8.647 0.426 1.00 92.50 96 ILE A C 1
ATOM 763 O O . ILE A 1 96 ? 10.809 -7.986 -0.586 1.00 92.50 96 ILE A O 1
ATOM 767 N N . HIS A 1 97 ? 12.257 -8.770 0.941 1.00 94.25 97 HIS A N 1
ATOM 768 C CA . HIS A 1 97 ? 13.423 -8.108 0.360 1.00 94.25 97 HIS A CA 1
ATOM 769 C C . HIS A 1 97 ? 13.692 -8.538 -1.089 1.00 94.25 97 HIS A C 1
ATOM 771 O O . HIS A 1 97 ? 14.002 -7.706 -1.942 1.00 94.25 97 HIS A O 1
ATOM 777 N N . LYS A 1 98 ? 13.578 -9.837 -1.405 1.00 93.88 98 LYS A N 1
ATOM 778 C CA . LYS A 1 98 ? 13.739 -10.327 -2.785 1.00 93.88 98 LYS A CA 1
ATOM 779 C C . LYS A 1 98 ? 12.711 -9.677 -3.712 1.00 93.88 98 LYS A C 1
ATOM 781 O O . LYS A 1 98 ? 13.090 -9.184 -4.768 1.00 93.88 98 LYS A O 1
ATOM 786 N N . ARG A 1 99 ? 11.438 -9.652 -3.321 1.00 94.56 99 ARG A N 1
ATOM 787 C CA . ARG A 1 99 ? 10.371 -9.048 -4.126 1.00 94.56 99 ARG A CA 1
ATOM 788 C C . ARG A 1 99 ? 10.544 -7.543 -4.283 1.00 94.56 99 ARG A C 1
ATOM 790 O O . ARG A 1 99 ? 10.355 -7.022 -5.371 1.00 94.56 99 ARG A O 1
ATOM 797 N N . HIS A 1 100 ? 10.945 -6.849 -3.230 1.00 95.75 100 HIS A N 1
ATOM 798 C CA . HIS A 1 100 ? 11.061 -5.404 -3.294 1.00 95.75 100 HIS A CA 1
ATOM 799 C C . HIS A 1 100 ? 12.349 -4.947 -4.000 1.00 95.75 100 HIS A C 1
ATOM 801 O O . HIS A 1 100 ? 12.299 -4.287 -5.031 1.00 95.75 100 HIS A O 1
ATOM 807 N N . VAL A 1 101 ? 13.530 -5.353 -3.529 1.00 93.62 101 VAL A N 1
ATOM 808 C CA . VAL A 1 101 ? 14.803 -4.857 -4.089 1.00 93.62 101 VAL A CA 1
ATOM 809 C C . VAL A 1 101 ? 15.206 -5.596 -5.365 1.00 93.62 101 VAL A C 1
ATOM 811 O O . VAL A 1 101 ? 15.738 -4.997 -6.295 1.00 93.62 101 VAL A O 1
ATOM 814 N N . LYS A 1 102 ? 15.018 -6.921 -5.416 1.00 93.44 102 LYS A N 1
ATOM 815 C CA . LYS A 1 102 ? 15.514 -7.749 -6.535 1.00 93.44 102 LYS A CA 1
ATOM 816 C C . LYS A 1 102 ? 14.498 -7.955 -7.650 1.00 93.44 102 LYS A C 1
ATOM 818 O O . LYS A 1 102 ? 14.891 -8.448 -8.700 1.00 93.44 102 LYS A O 1
ATOM 823 N N . GLN A 1 103 ? 13.235 -7.602 -7.427 1.00 95.44 103 GLN A N 1
ATOM 824 C CA . GLN A 1 103 ? 12.203 -7.634 -8.457 1.00 95.44 103 GLN A CA 1
ATOM 825 C C . GLN A 1 103 ? 11.703 -6.217 -8.714 1.00 95.44 103 GLN A C 1
ATOM 827 O O . GLN A 1 103 ? 12.113 -5.654 -9.712 1.00 95.44 103 GLN A O 1
ATOM 832 N N . HIS A 1 104 ? 10.951 -5.595 -7.804 1.00 97.19 104 HIS A N 1
ATOM 833 C CA . HIS A 1 104 ? 10.339 -4.279 -8.027 1.00 97.19 104 HIS A CA 1
ATOM 834 C C . HIS A 1 104 ? 11.341 -3.177 -8.430 1.00 97.19 104 HIS A C 1
ATOM 836 O O . HIS A 1 104 ? 11.240 -2.640 -9.527 1.00 97.19 104 HIS A O 1
ATOM 842 N N . HIS A 1 105 ? 12.364 -2.897 -7.614 1.00 95.94 105 HIS A N 1
ATOM 843 C CA . HIS A 1 105 ? 13.394 -1.881 -7.923 1.00 95.94 105 HIS A CA 1
ATOM 844 C C . HIS A 1 105 ? 14.293 -2.229 -9.113 1.00 95.94 105 HIS A C 1
ATOM 846 O O . HIS A 1 105 ? 14.912 -1.351 -9.704 1.00 95.94 105 HIS A O 1
ATOM 852 N N . ARG A 1 106 ? 14.420 -3.516 -9.453 1.00 94.38 106 ARG A N 1
ATOM 853 C CA . ARG A 1 106 ? 15.190 -3.939 -10.633 1.00 94.38 106 ARG A CA 1
ATOM 854 C C . ARG A 1 106 ? 14.350 -3.877 -11.909 1.00 94.38 106 ARG A C 1
ATOM 856 O O . ARG A 1 106 ? 14.914 -3.671 -12.976 1.00 94.38 106 ARG A O 1
ATOM 863 N N . PHE A 1 107 ? 13.040 -4.077 -11.781 1.00 96.25 107 PHE A N 1
ATOM 864 C CA . PHE A 1 107 ? 12.065 -4.017 -12.862 1.00 96.25 107 PHE A CA 1
ATOM 865 C C . PHE A 1 107 ? 11.746 -2.567 -13.232 1.00 96.25 107 PHE A C 1
ATOM 867 O O . PHE A 1 107 ? 11.638 -2.260 -14.412 1.00 96.25 107 PHE A O 1
ATOM 874 N N . PHE A 1 108 ? 11.648 -1.688 -12.231 1.00 95.88 108 PHE A N 1
ATOM 875 C CA . PHE A 1 108 ? 11.343 -0.270 -12.392 1.00 95.88 108 PHE A CA 1
ATOM 876 C C . PHE A 1 108 ? 12.522 0.584 -11.943 1.00 95.88 108 PHE A C 1
ATOM 878 O O . PHE A 1 108 ? 12.863 0.614 -10.758 1.00 95.88 108 PHE A O 1
ATOM 885 N N . LEU A 1 109 ? 13.128 1.300 -12.884 1.00 92.62 109 LEU A N 1
ATOM 886 C CA . LEU A 1 109 ? 14.184 2.262 -12.589 1.00 92.62 109 LEU A CA 1
ATOM 887 C C . LEU A 1 109 ? 13.596 3.661 -12.419 1.00 92.62 109 LEU A C 1
ATOM 889 O O . LEU A 1 109 ? 12.511 3.962 -12.901 1.00 92.62 109 LEU A O 1
ATOM 893 N N . ASN A 1 110 ? 14.341 4.562 -11.785 1.00 90.56 110 ASN A N 1
ATOM 894 C CA . ASN A 1 110 ? 13.930 5.958 -11.599 1.00 90.56 110 ASN A CA 1
ATOM 895 C C . ASN A 1 110 ? 13.578 6.692 -12.913 1.00 90.56 110 ASN A C 1
ATOM 897 O O . ASN A 1 110 ? 12.795 7.641 -12.877 1.00 90.56 110 ASN A O 1
ATOM 901 N N . GLU A 1 111 ? 14.167 6.279 -14.041 1.00 89.25 111 GLU A N 1
ATOM 902 C CA . GLU A 1 111 ? 13.915 6.832 -15.383 1.00 89.25 111 GLU A CA 1
ATOM 903 C C . GLU A 1 111 ? 12.840 6.059 -16.170 1.00 89.25 111 GLU A C 1
ATOM 905 O O . GLU A 1 111 ? 12.315 6.590 -17.142 1.00 89.25 111 GLU A O 1
ATOM 910 N N . ASP A 1 112 ? 12.483 4.846 -15.734 1.00 92.31 112 ASP A N 1
ATOM 911 C CA . ASP A 1 112 ? 11.510 3.960 -16.386 1.00 92.31 112 ASP A CA 1
ATOM 912 C C . ASP A 1 112 ? 10.669 3.228 -15.325 1.00 92.31 112 ASP A C 1
ATOM 914 O O . ASP A 1 112 ? 10.986 2.118 -14.885 1.00 92.31 112 ASP A O 1
ATOM 918 N N . LEU A 1 113 ? 9.617 3.908 -14.851 1.00 94.94 113 LEU A N 1
ATOM 919 C CA . LEU A 1 113 ? 8.686 3.380 -13.848 1.00 94.94 113 LEU A CA 1
ATOM 920 C C . LEU A 1 113 ? 7.426 2.749 -14.452 1.00 94.94 113 LEU A C 1
ATOM 922 O O . LEU A 1 113 ? 6.671 2.112 -13.719 1.00 94.94 113 LEU A O 1
ATOM 926 N N . ALA A 1 114 ? 7.146 2.951 -15.736 1.00 96.75 114 ALA A N 1
ATOM 927 C CA . ALA A 1 114 ? 5.843 2.615 -16.293 1.00 96.75 114 ALA A CA 1
ATOM 928 C C . ALA A 1 114 ? 5.699 1.105 -16.546 1.00 96.75 114 ALA A C 1
ATOM 930 O O . ALA A 1 114 ? 6.568 0.453 -17.128 1.00 96.75 114 ALA A O 1
ATOM 931 N N . MET A 1 115 ? 4.564 0.543 -16.137 1.00 96.94 115 MET A N 1
ATOM 932 C CA . MET A 1 115 ? 4.123 -0.780 -16.571 1.00 96.94 115 MET A CA 1
ATOM 933 C C . MET A 1 115 ? 3.792 -0.762 -18.063 1.00 96.94 115 MET A C 1
ATOM 935 O O . MET A 1 115 ? 3.237 0.207 -18.577 1.00 96.94 115 MET A O 1
ATOM 939 N N . GLU A 1 116 ? 4.068 -1.874 -18.734 1.00 96.00 116 GLU A N 1
ATOM 940 C CA . GLU A 1 116 ? 3.768 -2.064 -20.159 1.00 96.00 116 GLU A CA 1
ATOM 941 C C . GLU A 1 116 ? 2.597 -3.027 -20.372 1.00 96.00 116 GLU A C 1
ATOM 943 O O . GLU A 1 116 ? 1.938 -2.990 -21.409 1.00 96.00 116 GLU A O 1
ATOM 948 N N . SER A 1 117 ? 2.320 -3.898 -19.398 1.00 95.69 117 SER A N 1
ATOM 949 C CA . SER A 1 117 ? 1.270 -4.910 -19.508 1.00 95.69 117 SER A CA 1
ATOM 950 C C . SER A 1 117 ? 0.662 -5.276 -18.147 1.00 95.69 117 SER A C 1
ATOM 952 O O . SER A 1 117 ? 1.275 -5.022 -17.107 1.00 95.69 117 SER A O 1
ATOM 954 N N . PRO A 1 118 ? -0.519 -5.925 -18.117 1.00 97.44 118 PRO A N 1
ATOM 955 C CA . PRO A 1 118 ? -1.096 -6.454 -16.881 1.00 97.44 118 PRO A CA 1
ATOM 956 C C . PRO A 1 118 ? -0.213 -7.471 -16.139 1.00 97.44 118 PRO A C 1
ATOM 958 O O . PRO A 1 118 ? -0.372 -7.640 -14.929 1.00 97.44 118 PRO A O 1
ATOM 961 N N . ASP A 1 119 ? 0.733 -8.131 -16.809 1.00 97.38 119 ASP A N 1
ATOM 962 C CA . ASP A 1 119 ? 1.655 -9.065 -16.150 1.00 97.38 119 ASP A CA 1
ATOM 963 C C . ASP A 1 119 ? 2.604 -8.339 -15.190 1.00 97.38 119 ASP A C 1
ATOM 965 O O . ASP A 1 119 ? 2.935 -8.850 -14.112 1.00 97.38 119 ASP A O 1
ATOM 969 N N . ASP A 1 120 ? 2.931 -7.083 -15.505 1.00 97.94 120 ASP A N 1
ATOM 970 C CA . ASP A 1 120 ? 3.782 -6.221 -14.686 1.00 97.94 120 ASP A CA 1
ATOM 971 C C . ASP A 1 120 ? 3.124 -5.882 -13.338 1.00 97.94 120 ASP A C 1
ATOM 973 O O . ASP A 1 120 ? 3.816 -5.535 -12.378 1.00 97.94 120 ASP A O 1
ATOM 977 N N . PHE A 1 121 ? 1.805 -6.088 -13.193 1.00 98.06 121 PHE A N 1
ATOM 978 C CA . PHE A 1 121 ? 1.110 -5.905 -11.915 1.00 98.06 121 PHE A CA 1
ATOM 979 C C . PHE A 1 121 ? 1.717 -6.808 -10.835 1.00 98.06 121 PHE A C 1
ATOM 981 O O . PHE A 1 121 ? 1.640 -6.484 -9.656 1.00 98.06 121 PHE A O 1
ATOM 988 N N . LYS A 1 122 ? 2.343 -7.936 -11.206 1.00 97.19 122 LYS A N 1
ATOM 989 C CA . LYS A 1 122 ? 3.014 -8.837 -10.256 1.00 97.19 122 LYS A CA 1
ATOM 990 C C . LYS A 1 122 ? 4.241 -8.188 -9.607 1.00 97.19 122 LYS A C 1
ATOM 992 O O . LYS A 1 122 ? 4.578 -8.526 -8.467 1.00 97.19 122 LYS A O 1
ATOM 997 N N . ALA A 1 123 ? 4.911 -7.309 -10.351 1.00 97.25 123 ALA A N 1
ATOM 998 C CA . ALA A 1 123 ? 6.080 -6.566 -9.907 1.00 97.25 123 ALA A CA 1
ATOM 999 C C . ALA A 1 123 ? 5.702 -5.281 -9.158 1.00 97.25 123 ALA A C 1
ATOM 1001 O O . ALA A 1 123 ? 6.542 -4.766 -8.429 1.00 97.25 123 ALA A O 1
ATOM 1002 N N . VAL A 1 124 ? 4.472 -4.780 -9.315 1.00 97.50 124 VAL A N 1
ATOM 1003 C CA . VAL A 1 124 ? 3.965 -3.577 -8.631 1.00 97.50 124 VAL A CA 1
ATOM 1004 C C . VAL A 1 124 ? 3.181 -3.936 -7.378 1.00 97.50 124 VAL A C 1
ATOM 1006 O O . VAL A 1 124 ? 3.601 -3.577 -6.283 1.00 97.50 124 VAL A O 1
ATOM 1009 N N . LEU A 1 125 ? 2.084 -4.679 -7.536 1.00 97.06 125 LEU A N 1
ATOM 1010 C CA . LEU A 1 125 ? 1.167 -4.973 -6.447 1.00 97.06 125 LEU A CA 1
ATOM 1011 C C . LEU A 1 125 ? 1.801 -5.925 -5.432 1.00 97.06 125 LEU A C 1
ATOM 1013 O O . LEU A 1 125 ? 2.415 -6.951 -5.770 1.00 97.06 125 LEU A O 1
ATOM 1017 N N . PHE A 1 126 ? 1.589 -5.612 -4.165 1.00 93.81 126 PHE A N 1
ATOM 1018 C CA . PHE A 1 126 ? 1.911 -6.474 -3.058 1.00 93.81 126 PHE A CA 1
ATOM 1019 C C . PHE A 1 126 ? 1.119 -7.777 -3.186 1.00 93.81 126 PHE A C 1
ATOM 1021 O O . PHE A 1 126 ? -0.095 -7.753 -3.376 1.00 93.81 126 PHE A O 1
ATOM 1028 N N . PRO A 1 127 ? 1.773 -8.947 -3.114 1.00 92.81 127 PRO A N 1
ATOM 1029 C CA . PRO A 1 127 ? 1.071 -10.201 -3.330 1.00 92.81 127 PRO A CA 1
ATOM 1030 C C . PRO A 1 127 ? 0.013 -10.432 -2.249 1.00 92.81 127 PRO A C 1
ATOM 1032 O O . PRO A 1 127 ? 0.336 -10.451 -1.061 1.00 92.81 127 PRO A O 1
ATOM 1035 N N . ALA A 1 128 ? -1.220 -10.714 -2.674 1.00 91.62 128 ALA A N 1
ATOM 1036 C CA . ALA A 1 128 ? -2.372 -10.876 -1.782 1.00 91.62 128 ALA A CA 1
ATOM 1037 C C . ALA A 1 128 ? -2.131 -11.838 -0.601 1.00 91.62 128 ALA A C 1
ATOM 1039 O O . ALA A 1 128 ? -2.515 -11.544 0.524 1.00 91.62 128 ALA A O 1
ATOM 1040 N N . TYR A 1 129 ? -1.434 -12.964 -0.802 1.00 90.94 129 TYR A N 1
ATOM 1041 C CA . TYR A 1 129 ? -1.143 -13.893 0.303 1.00 90.94 129 TYR A CA 1
ATOM 1042 C C . TYR A 1 129 ? -0.231 -13.277 1.377 1.00 90.94 129 TYR A C 1
ATOM 1044 O O . TYR A 1 129 ? -0.349 -13.598 2.557 1.00 90.94 129 TYR A O 1
ATOM 1052 N N . LEU A 1 130 ? 0.688 -12.395 0.980 1.00 91.00 130 LEU A N 1
ATOM 1053 C CA . LEU A 1 130 ? 1.592 -11.721 1.901 1.00 91.00 130 LEU A CA 1
ATOM 1054 C C . LEU A 1 130 ? 0.869 -10.569 2.597 1.00 91.00 130 LEU A C 1
ATOM 1056 O O . LEU A 1 130 ? 1.052 -10.397 3.797 1.00 91.00 130 LEU A O 1
ATOM 1060 N N . THR A 1 131 ? -0.001 -9.844 1.883 1.00 92.62 131 THR A N 1
ATOM 1061 C CA . THR A 1 131 ? -0.944 -8.894 2.491 1.00 92.62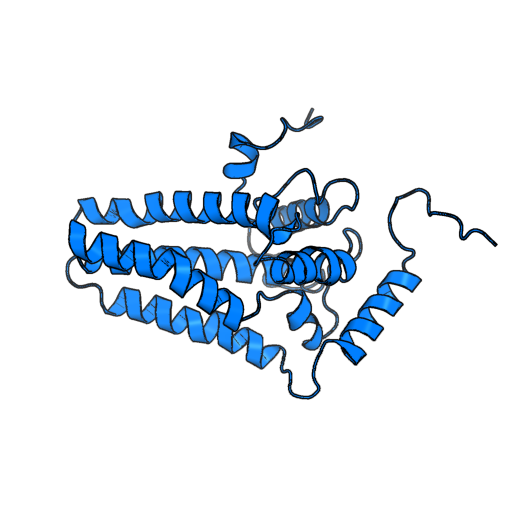 131 THR A CA 1
ATOM 1062 C C . THR A 1 131 ? -1.760 -9.594 3.580 1.00 92.62 131 THR A C 1
ATOM 1064 O O . THR A 1 131 ? -1.775 -9.143 4.722 1.00 92.62 131 THR A O 1
ATOM 1067 N N . ALA A 1 132 ? -2.367 -10.747 3.274 1.00 94.06 132 ALA A N 1
ATOM 1068 C CA . ALA A 1 132 ? -3.126 -11.538 4.242 1.00 94.06 132 ALA A CA 1
ATOM 1069 C C . ALA A 1 132 ? -2.266 -11.941 5.444 1.00 94.06 132 ALA A C 1
ATOM 1071 O O . ALA A 1 132 ? -2.694 -11.758 6.579 1.00 94.06 132 ALA A O 1
ATOM 1072 N N . PHE A 1 133 ? -1.040 -12.422 5.210 1.00 91.19 133 PHE A N 1
ATOM 1073 C CA . PHE A 1 133 ? -0.098 -12.731 6.283 1.00 91.19 133 PHE A CA 1
ATOM 1074 C C . PHE A 1 133 ? 0.149 -11.526 7.201 1.00 91.19 133 PHE A C 1
ATOM 1076 O O . PHE A 1 133 ? 0.063 -11.683 8.414 1.00 91.19 133 PHE A O 1
ATOM 1083 N N . PHE A 1 134 ? 0.405 -10.329 6.663 1.00 89.00 134 PHE A N 1
ATOM 1084 C CA . PHE A 1 134 ? 0.639 -9.142 7.492 1.00 89.00 134 PHE A CA 1
ATOM 1085 C C . PHE A 1 134 ? -0.596 -8.739 8.304 1.00 89.00 134 PHE A C 1
ATOM 1087 O O . PHE A 1 134 ? -0.484 -8.482 9.503 1.00 89.00 134 PHE A O 1
ATOM 1094 N N . PHE A 1 135 ? -1.782 -8.747 7.694 1.00 94.06 135 PHE A N 1
ATOM 1095 C CA . PHE A 1 135 ? -3.014 -8.447 8.424 1.00 94.06 135 PHE A CA 1
ATOM 1096 C C . PHE A 1 135 ? -3.312 -9.496 9.503 1.00 94.06 135 PHE A C 1
ATOM 1098 O O . PHE A 1 135 ? -3.680 -9.128 10.612 1.00 94.06 135 PHE A O 1
ATOM 1105 N N . ILE A 1 136 ? -3.100 -10.785 9.233 1.00 94.44 136 ILE A N 1
ATOM 1106 C CA . ILE A 1 136 ? -3.335 -11.859 10.210 1.00 94.44 136 ILE A CA 1
ATOM 1107 C C . ILE A 1 136 ? -2.287 -11.846 11.327 1.00 94.44 136 ILE A C 1
ATOM 1109 O O . ILE A 1 136 ? -2.629 -12.075 12.481 1.00 94.44 136 ILE A O 1
ATOM 1113 N N . ALA A 1 137 ? -1.016 -11.598 11.013 1.00 91.06 137 ALA A N 1
ATOM 1114 C CA . ALA A 1 137 ? 0.069 -11.680 11.988 1.00 91.06 137 ALA A CA 1
ATOM 1115 C C . ALA A 1 137 ? 0.204 -10.421 12.858 1.00 91.06 137 ALA A C 1
ATOM 1117 O O . ALA A 1 137 ? 0.678 -10.524 13.986 1.00 91.06 137 ALA A O 1
ATOM 1118 N N . PHE A 1 138 ? -0.192 -9.245 12.354 1.00 88.31 138 PHE A N 1
ATOM 1119 C CA . PHE A 1 138 ? 0.018 -7.970 13.051 1.00 88.31 138 PHE A CA 1
ATOM 1120 C C . PHE A 1 138 ? -1.284 -7.221 13.341 1.00 88.31 138 PHE A C 1
ATOM 1122 O O . PHE A 1 138 ? -1.512 -6.827 14.484 1.00 88.31 138 PHE A O 1
ATOM 1129 N N . SER A 1 139 ? -2.163 -7.047 12.349 1.00 93.12 139 SER A N 1
ATOM 1130 C CA . SER A 1 139 ? -3.395 -6.267 12.539 1.00 93.12 139 SER A CA 1
ATOM 1131 C C . SER A 1 139 ? -4.454 -7.020 13.346 1.00 93.12 139 SER A C 1
ATOM 1133 O O . SER A 1 139 ? -5.067 -6.437 14.232 1.00 93.12 139 SER A O 1
ATOM 1135 N N . LEU A 1 140 ? -4.665 -8.310 13.084 1.00 94.69 140 LEU A N 1
ATOM 1136 C CA . LEU A 1 140 ? -5.686 -9.098 13.769 1.00 94.69 140 LEU A CA 1
ATOM 1137 C C . LEU A 1 140 ? -5.402 -9.241 15.277 1.00 94.69 140 LEU A C 1
ATOM 1139 O O . LEU A 1 140 ? -6.318 -8.979 16.050 1.00 94.69 140 LEU A O 1
ATOM 1143 N N . PRO A 1 141 ? -4.177 -9.555 15.748 1.00 96.69 141 PRO A N 1
ATOM 1144 C CA . PRO A 1 141 ? -3.891 -9.593 17.181 1.00 96.69 141 PRO A CA 1
ATOM 1145 C C . PRO A 1 141 ? -4.100 -8.238 17.861 1.00 96.69 141 PRO A C 1
ATOM 1147 O O . PRO A 1 141 ? -4.638 -8.190 18.963 1.00 96.69 141 PRO A O 1
ATOM 1150 N N . ALA A 1 142 ? -3.725 -7.136 17.200 1.00 95.88 142 ALA A N 1
ATOM 1151 C CA . ALA A 1 142 ? -3.963 -5.788 17.714 1.00 95.88 142 ALA A CA 1
ATOM 1152 C C . ALA A 1 142 ? -5.465 -5.462 17.797 1.00 95.88 142 ALA A C 1
ATOM 1154 O O . ALA A 1 142 ? -5.919 -4.922 18.803 1.00 95.88 142 ALA A O 1
ATOM 1155 N N . ALA A 1 143 ? -6.245 -5.846 16.784 1.00 97.50 143 ALA A N 1
ATOM 1156 C CA . ALA A 1 143 ? -7.696 -5.693 16.785 1.00 97.50 143 ALA A CA 1
ATOM 1157 C C . ALA A 1 143 ? -8.361 -6.526 17.891 1.00 97.50 143 ALA A C 1
ATOM 1159 O O . ALA A 1 143 ? -9.187 -6.004 18.628 1.00 97.50 143 ALA A O 1
ATOM 1160 N N . LEU A 1 144 ? -7.964 -7.791 18.065 1.00 97.94 144 LEU A N 1
ATOM 1161 C CA . LEU A 1 144 ? -8.475 -8.649 19.141 1.00 97.94 144 LEU A CA 1
ATOM 1162 C C . LEU A 1 144 ? -8.127 -8.094 20.527 1.00 97.94 144 LEU A C 1
ATOM 1164 O O . LEU A 1 144 ? -8.940 -8.167 21.445 1.00 97.94 144 LEU A O 1
ATOM 1168 N N . LEU A 1 145 ? -6.939 -7.506 20.676 1.00 97.88 145 LEU A N 1
ATOM 1169 C CA . LEU A 1 145 ? -6.544 -6.831 21.906 1.00 97.88 145 LEU A CA 1
ATOM 1170 C C . LEU A 1 145 ? -7.411 -5.591 22.176 1.00 97.88 145 LEU A C 1
ATOM 1172 O O . LEU A 1 145 ? -7.828 -5.390 23.313 1.00 97.88 145 LEU A O 1
ATOM 1176 N N . LEU A 1 146 ? -7.712 -4.784 21.152 1.00 97.69 146 LEU A N 1
ATOM 1177 C CA . LEU A 1 146 ? -8.630 -3.644 21.269 1.00 97.69 146 LEU A CA 1
ATOM 1178 C C . LEU A 1 1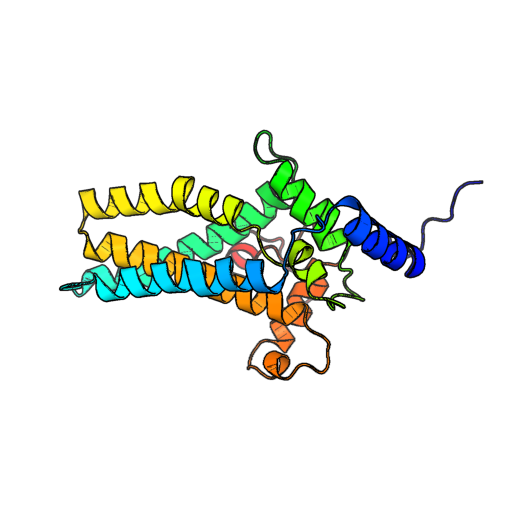46 ? -10.059 -4.082 21.602 1.00 97.69 146 LEU A C 1
ATOM 1180 O O . LEU A 1 146 ? -10.684 -3.457 22.453 1.00 97.69 146 LEU A O 1
ATOM 1184 N N . ALA A 1 147 ? -10.539 -5.172 21.000 1.00 97.94 147 ALA A N 1
ATOM 1185 C CA . ALA A 1 147 ? -11.841 -5.751 21.320 1.00 97.94 147 ALA A CA 1
ATOM 1186 C C . ALA A 1 147 ? -11.912 -6.173 22.793 1.00 97.94 147 ALA A C 1
ATOM 1188 O O . ALA A 1 147 ? -12.874 -5.867 23.490 1.00 97.94 147 ALA A O 1
ATOM 1189 N N . TRP A 1 148 ? -10.852 -6.818 23.291 1.00 98.06 148 TRP A N 1
ATOM 1190 C CA . TRP A 1 148 ? -10.783 -7.269 24.679 1.00 98.06 148 TRP A CA 1
ATOM 1191 C C . TRP A 1 148 ? -10.643 -6.124 25.694 1.00 98.06 148 TRP A C 1
ATOM 1193 O O . TRP A 1 148 ? -11.226 -6.192 26.774 1.00 98.06 148 TRP A O 1
ATOM 1203 N N . LEU A 1 149 ? -9.859 -5.089 25.376 1.00 97.75 149 LEU A N 1
ATOM 1204 C CA . LEU A 1 149 ? -9.552 -3.996 26.307 1.00 97.75 149 LEU A CA 1
ATOM 1205 C C . LEU A 1 149 ? -10.526 -2.820 26.244 1.00 97.75 149 LEU A C 1
ATOM 1207 O O . LEU A 1 149 ? -10.601 -2.058 27.208 1.00 97.75 149 LEU A O 1
ATOM 1211 N N . TRP A 1 150 ? -11.204 -2.624 25.115 1.00 97.31 150 TRP A N 1
ATOM 1212 C CA . TRP A 1 150 ? -11.995 -1.427 24.859 1.00 97.31 150 TRP A CA 1
ATOM 1213 C C . TRP A 1 150 ? -13.384 -1.770 24.323 1.00 97.31 150 TRP A C 1
ATOM 1215 O O . TRP A 1 150 ? -14.355 -1.603 25.059 1.00 97.31 150 TRP A O 1
ATOM 1225 N N . SER A 1 151 ? -13.494 -2.214 23.070 1.00 98.12 151 SER A N 1
ATOM 1226 C CA . SER A 1 151 ? -14.771 -2.571 22.441 1.00 98.12 151 SER A CA 1
ATOM 1227 C C . SER A 1 151 ? -14.580 -3.185 21.053 1.00 98.12 151 SER A C 1
ATOM 1229 O O . SER A 1 151 ? -13.552 -2.985 20.392 1.00 98.12 151 SER A O 1
ATOM 1231 N N . ASP A 1 152 ? -15.616 -3.871 20.571 1.00 98.19 152 ASP A N 1
ATOM 1232 C CA . ASP A 1 152 ? -15.674 -4.371 19.196 1.00 98.19 152 ASP A CA 1
ATOM 1233 C C . ASP A 1 152 ? -15.638 -3.224 18.169 1.00 98.19 152 ASP A C 1
ATOM 1235 O O . ASP A 1 152 ? -14.933 -3.324 17.164 1.00 98.19 152 ASP A O 1
ATOM 1239 N N . ASP A 1 153 ? -16.303 -2.095 18.443 1.00 98.44 153 ASP A N 1
ATOM 1240 C CA . ASP A 1 153 ? -16.291 -0.912 17.569 1.00 98.44 153 ASP A CA 1
ATOM 1241 C C . ASP A 1 153 ? -14.876 -0.313 17.442 1.00 98.44 153 ASP A C 1
ATOM 1243 O O . ASP A 1 153 ? -14.446 0.044 16.341 1.00 98.44 153 ASP A O 1
ATOM 1247 N N . ALA A 1 154 ? -14.096 -0.270 18.530 1.00 98.38 154 ALA A N 1
ATOM 1248 C CA . ALA A 1 154 ? -12.694 0.151 18.493 1.00 98.38 154 ALA A CA 1
ATOM 1249 C C . ALA A 1 154 ? -11.843 -0.788 17.621 1.00 98.38 154 ALA A C 1
ATOM 1251 O O . ALA A 1 154 ? -11.022 -0.332 16.818 1.00 98.38 154 ALA A O 1
ATOM 1252 N N . ALA A 1 155 ? -12.049 -2.101 17.738 1.00 98.38 155 ALA A N 1
ATOM 1253 C CA . ALA A 1 155 ? -11.360 -3.089 16.912 1.00 98.38 155 ALA A CA 1
ATOM 1254 C C . ALA A 1 155 ? -11.727 -2.963 15.423 1.00 98.38 155 ALA A C 1
ATOM 1256 O O . ALA A 1 155 ? -10.842 -2.993 14.561 1.00 98.38 155 ALA A O 1
ATOM 1257 N N . LEU A 1 156 ? -13.012 -2.770 15.109 1.00 98.56 156 LEU A N 1
ATOM 1258 C CA . LEU A 1 156 ? -13.502 -2.569 13.745 1.00 98.56 156 LEU A CA 1
ATOM 1259 C C . LEU A 1 156 ? -12.976 -1.265 13.135 1.00 98.56 156 LEU A C 1
ATOM 1261 O O . LEU A 1 156 ? -12.542 -1.275 11.983 1.00 98.56 156 LEU A O 1
ATOM 1265 N N . LEU A 1 157 ? -12.923 -0.167 13.899 1.00 98.62 157 LEU A N 1
ATOM 1266 C CA . LEU A 1 157 ? -12.311 1.093 13.458 1.00 98.62 157 LEU A CA 1
ATOM 1267 C C . LEU A 1 157 ? -10.817 0.944 13.175 1.00 98.62 157 LEU A C 1
ATOM 1269 O O . LEU A 1 157 ? -10.325 1.480 12.177 1.00 98.62 157 LEU A O 1
ATOM 1273 N N . PHE A 1 158 ? -10.094 0.207 14.020 1.00 98.56 158 PHE A N 1
ATOM 1274 C CA . PHE A 1 158 ? -8.682 -0.096 13.796 1.00 98.56 158 PHE A CA 1
ATOM 1275 C C . PHE A 1 158 ? -8.484 -0.899 12.502 1.00 98.56 158 PHE A C 1
ATOM 1277 O O . PHE A 1 158 ? -7.659 -0.533 11.660 1.00 98.56 158 PHE A O 1
ATOM 1284 N N . LEU A 1 159 ? -9.256 -1.972 12.300 1.00 98.31 159 LEU A N 1
ATOM 1285 C CA . LEU A 1 159 ? -9.174 -2.789 11.085 1.00 98.31 159 LEU A CA 1
ATOM 1286 C C . LEU A 1 159 ? -9.547 -1.988 9.835 1.00 98.31 159 LEU A C 1
ATOM 1288 O O . LEU A 1 159 ? -8.792 -2.000 8.860 1.00 98.31 159 LEU A O 1
ATOM 1292 N N . ALA A 1 160 ? -10.656 -1.246 9.876 1.00 98.50 160 ALA A N 1
ATOM 1293 C CA . ALA A 1 160 ? -11.107 -0.412 8.769 1.00 98.50 160 ALA A CA 1
ATOM 1294 C C . ALA A 1 160 ? -10.059 0.648 8.408 1.00 98.50 160 ALA A C 1
ATOM 1296 O O . ALA A 1 160 ? -9.716 0.804 7.238 1.00 98.50 160 ALA A O 1
ATOM 1297 N N . THR A 1 161 ? -9.483 1.331 9.399 1.00 98.62 161 THR A N 1
ATOM 1298 C CA . THR A 1 161 ? -8.454 2.351 9.153 1.00 98.62 161 THR A CA 1
ATOM 1299 C C . THR A 1 161 ? -7.163 1.742 8.608 1.00 98.62 161 THR A C 1
ATOM 1301 O O . THR A 1 161 ? -6.561 2.303 7.694 1.00 98.62 161 THR A O 1
ATOM 1304 N N . SER A 1 162 ? -6.753 0.576 9.114 1.00 97.94 162 SER A N 1
ATOM 1305 C CA . SER A 1 162 ? -5.564 -0.138 8.628 1.00 97.94 162 SER A CA 1
ATOM 1306 C C . SER A 1 162 ? -5.730 -0.579 7.168 1.00 97.94 162 SER A C 1
ATOM 1308 O O . SER A 1 162 ? -4.822 -0.403 6.354 1.00 97.94 162 SER A O 1
ATOM 1310 N N . LEU A 1 163 ? -6.905 -1.116 6.818 1.00 98.06 163 LEU A N 1
ATOM 1311 C CA . LEU A 1 163 ? -7.253 -1.503 5.448 1.00 98.06 163 LEU A CA 1
ATOM 1312 C C . LEU A 1 163 ? -7.355 -0.290 4.527 1.00 98.06 163 LEU A C 1
ATOM 1314 O O . LEU A 1 163 ? -6.823 -0.331 3.423 1.00 98.06 163 LEU A O 1
ATOM 1318 N N . ALA A 1 164 ? -7.982 0.798 4.977 1.00 98.44 164 ALA A N 1
ATOM 1319 C CA . ALA A 1 164 ? -8.058 2.037 4.214 1.00 98.44 164 ALA A CA 1
ATOM 1320 C C . ALA A 1 164 ? -6.659 2.592 3.921 1.00 98.44 164 ALA A C 1
ATOM 1322 O O . ALA A 1 164 ? -6.360 2.913 2.774 1.00 98.44 164 ALA A O 1
ATOM 1323 N N . TYR A 1 165 ? -5.780 2.642 4.927 1.00 98.06 165 TYR A N 1
ATOM 1324 C CA . TYR A 1 165 ? -4.393 3.066 4.747 1.00 98.06 165 TYR A CA 1
ATOM 1325 C C . TYR A 1 165 ? -3.684 2.219 3.684 1.00 98.06 165 TYR A C 1
ATOM 1327 O O . TYR A 1 165 ? -3.115 2.765 2.739 1.00 98.06 165 TYR A O 1
ATOM 1335 N N . TYR A 1 166 ? -3.767 0.891 3.808 1.00 97.56 166 TYR A N 1
ATOM 1336 C CA . TYR A 1 166 ? -3.179 -0.045 2.852 1.00 97.56 166 TYR A CA 1
ATOM 1337 C C . TYR A 1 166 ? -3.737 0.136 1.433 1.00 97.56 166 TYR A C 1
ATOM 1339 O O . TYR A 1 166 ? -2.969 0.250 0.485 1.00 97.56 166 TYR A O 1
ATOM 1347 N N . LEU A 1 167 ? -5.060 0.210 1.274 1.00 98.25 167 LEU A N 1
ATOM 1348 C CA . LEU A 1 167 ? -5.705 0.347 -0.033 1.00 98.25 167 LEU A CA 1
ATOM 1349 C C . LEU A 1 167 ? -5.339 1.667 -0.716 1.00 98.25 167 LEU A C 1
ATOM 1351 O O . LEU A 1 167 ? -5.097 1.678 -1.921 1.00 98.25 167 LEU A O 1
ATOM 1355 N N . VAL A 1 168 ? -5.267 2.772 0.033 1.00 97.81 168 VAL A N 1
ATOM 1356 C CA . VAL A 1 168 ? -4.850 4.064 -0.530 1.00 97.81 168 VAL A CA 1
ATOM 1357 C C . VAL A 1 168 ? -3.364 4.040 -0.887 1.00 97.81 168 VAL A C 1
ATOM 1359 O O . VAL A 1 168 ? -3.011 4.498 -1.972 1.00 97.81 168 VAL A O 1
ATOM 1362 N N . TYR A 1 169 ? -2.507 3.471 -0.029 1.00 97.50 169 TYR A N 1
ATOM 1363 C CA . TYR A 1 169 ? -1.085 3.266 -0.328 1.00 97.50 169 TYR A CA 1
ATOM 1364 C C . TYR A 1 169 ? -0.914 2.500 -1.641 1.00 97.50 169 TYR A C 1
ATOM 1366 O O . TYR A 1 169 ? -0.232 2.966 -2.551 1.00 97.50 169 TYR A O 1
ATOM 1374 N N . GLU A 1 170 ? -1.584 1.357 -1.754 1.00 97.81 170 GLU A N 1
ATOM 1375 C CA . GLU A 1 170 ? -1.450 0.447 -2.882 1.00 97.81 170 GLU A CA 1
ATOM 1376 C C . GLU A 1 170 ? -2.014 1.060 -4.169 1.00 97.81 170 GLU A C 1
ATOM 1378 O O . GLU A 1 170 ? -1.412 0.937 -5.233 1.00 97.81 170 GLU A O 1
ATOM 1383 N N . ALA A 1 171 ? -3.141 1.776 -4.081 1.00 98.19 171 ALA A N 1
ATOM 1384 C CA . ALA A 1 171 ? -3.715 2.499 -5.212 1.00 98.19 171 ALA A CA 1
ATOM 1385 C C . ALA A 1 171 ? -2.770 3.596 -5.708 1.00 98.19 171 ALA A C 1
ATOM 1387 O O . ALA A 1 171 ? -2.509 3.694 -6.906 1.00 98.19 171 ALA A O 1
ATOM 1388 N N . ALA A 1 172 ? -2.240 4.416 -4.799 1.00 98.19 172 ALA A N 1
ATOM 1389 C CA . ALA A 1 172 ? -1.321 5.487 -5.154 1.00 98.19 172 ALA A CA 1
ATOM 1390 C C . ALA A 1 172 ? -0.003 4.936 -5.725 1.00 98.19 172 ALA A C 1
ATOM 1392 O O . ALA A 1 172 ? 0.493 5.464 -6.720 1.00 98.19 172 ALA A O 1
ATOM 1393 N N . HIS A 1 173 ? 0.532 3.851 -5.155 1.00 98.12 173 HIS A N 1
ATOM 1394 C CA . HIS A 1 173 ? 1.718 3.159 -5.669 1.00 98.12 173 HIS A CA 1
ATOM 1395 C C . HIS A 1 173 ? 1.473 2.597 -7.066 1.00 98.12 173 HIS A C 1
ATOM 1397 O O . HIS A 1 173 ? 2.241 2.885 -7.981 1.00 98.12 173 HIS A O 1
ATOM 1403 N N . PHE A 1 174 ? 0.352 1.907 -7.269 1.00 98.38 174 PHE A N 1
ATOM 1404 C CA . PHE A 1 174 ? -0.047 1.402 -8.577 1.00 98.38 174 PHE A CA 1
ATOM 1405 C C . PHE A 1 174 ? -0.178 2.520 -9.621 1.00 98.38 174 PHE A C 1
ATOM 1407 O O . PHE A 1 174 ? 0.333 2.389 -10.732 1.00 98.38 174 PHE A O 1
ATOM 1414 N N . ILE A 1 175 ? -0.797 3.651 -9.258 1.00 98.12 175 ILE A N 1
ATOM 1415 C CA . ILE A 1 175 ? -0.927 4.823 -10.137 1.00 98.12 175 ILE A CA 1
ATOM 1416 C C . ILE A 1 175 ? 0.445 5.395 -10.516 1.00 98.12 175 ILE A C 1
ATOM 1418 O O . ILE A 1 175 ? 0.623 5.801 -11.663 1.00 98.12 175 ILE A O 1
ATOM 1422 N N . CYS A 1 176 ? 1.426 5.394 -9.606 1.00 97.75 176 CYS A N 1
ATOM 1423 C CA . CYS A 1 176 ? 2.789 5.845 -9.910 1.00 97.75 176 CYS A CA 1
ATOM 1424 C C . CYS A 1 176 ? 3.505 5.002 -10.978 1.00 97.75 176 CYS A C 1
ATOM 1426 O O . CYS A 1 176 ? 4.507 5.459 -11.525 1.00 97.75 176 CYS A O 1
ATOM 1428 N N . HIS A 1 177 ? 3.000 3.800 -11.262 1.00 98.12 177 HIS A N 1
ATOM 1429 C CA . HIS A 1 177 ? 3.513 2.893 -12.285 1.00 98.12 177 HIS A CA 1
ATOM 1430 C C . HIS A 1 177 ? 2.649 2.855 -13.554 1.00 98.12 177 HIS A C 1
ATOM 1432 O O . HIS A 1 177 ? 2.921 2.067 -14.458 1.00 98.12 177 HIS A O 1
ATOM 1438 N N . LEU A 1 178 ? 1.600 3.674 -13.652 1.00 97.50 178 LEU A N 1
ATOM 1439 C CA . LEU A 1 178 ? 0.846 3.807 -14.897 1.00 97.50 178 LEU A CA 1
ATOM 1440 C C . LEU A 1 178 ? 1.641 4.607 -15.947 1.00 97.50 178 LEU A C 1
ATOM 1442 O O . LEU A 1 178 ? 2.504 5.404 -15.573 1.00 97.50 178 LEU A O 1
ATOM 1446 N N . PRO A 1 179 ? 1.338 4.441 -17.250 1.00 95.31 179 PRO A N 1
ATOM 1447 C CA . PRO A 1 179 ? 1.908 5.273 -18.308 1.00 95.31 179 PRO A CA 1
ATOM 1448 C C . PRO A 1 179 ? 1.750 6.774 -18.028 1.00 95.31 179 PRO A C 1
ATOM 1450 O O . PRO A 1 179 ? 0.716 7.200 -17.504 1.00 95.31 179 PRO A O 1
ATOM 1453 N N . ASP A 1 180 ? 2.748 7.575 -18.410 1.00 91.31 180 ASP A N 1
ATOM 1454 C CA . ASP A 1 180 ? 2.840 9.011 -18.091 1.00 91.31 180 ASP A CA 1
ATOM 1455 C C . ASP A 1 180 ? 1.652 9.856 -18.623 1.00 91.31 180 ASP A C 1
ATOM 1457 O O . ASP A 1 180 ? 1.398 10.957 -18.129 1.00 91.31 180 ASP A O 1
ATOM 1461 N N . ASP A 1 181 ? 0.888 9.352 -19.599 1.00 93.06 181 ASP A N 1
ATOM 1462 C CA . ASP A 1 181 ? -0.312 9.982 -20.170 1.00 93.06 181 ASP A CA 1
ATOM 1463 C C . ASP A 1 181 ? -1.626 9.612 -19.445 1.00 93.06 181 ASP A C 1
ATOM 1465 O O . ASP A 1 181 ? -2.698 10.143 -19.762 1.00 93.06 181 ASP A O 1
ATOM 1469 N N . SER A 1 182 ? -1.557 8.756 -18.422 1.00 95.75 182 SER A N 1
ATOM 1470 C CA . SER A 1 182 ? -2.721 8.240 -17.700 1.00 95.75 182 SER A CA 1
ATOM 1471 C C . SER A 1 182 ? -3.511 9.328 -16.970 1.00 95.75 182 SER A C 1
ATOM 1473 O O . SER A 1 182 ? -2.976 10.120 -16.192 1.00 95.75 182 SER A O 1
ATOM 1475 N N . ALA A 1 183 ? -4.841 9.312 -17.119 1.00 96.69 183 ALA A N 1
ATOM 1476 C CA . ALA A 1 183 ? -5.727 10.281 -16.467 1.00 96.69 183 ALA A CA 1
ATOM 1477 C C . ALA A 1 183 ? -5.641 10.254 -14.927 1.00 96.69 183 ALA A C 1
ATOM 1479 O O . ALA A 1 183 ? -5.795 11.299 -14.295 1.00 96.69 183 ALA A O 1
ATOM 1480 N N . ALA A 1 184 ? -5.343 9.098 -14.323 1.00 96.38 184 ALA A N 1
ATOM 1481 C CA . ALA A 1 184 ? -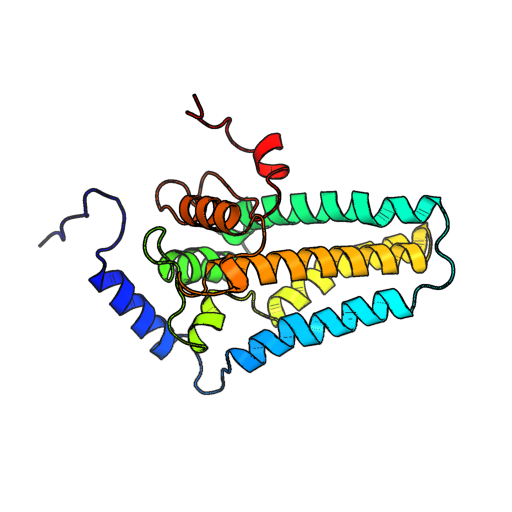5.183 8.951 -12.874 1.00 96.38 184 ALA A CA 1
ATOM 1482 C C . ALA A 1 184 ? -4.032 9.806 -12.302 1.00 96.38 184 ALA A C 1
ATOM 1484 O O . ALA A 1 184 ? -4.100 10.248 -11.157 1.00 96.38 184 ALA A O 1
ATOM 1485 N N . LEU A 1 185 ? -3.021 10.142 -13.112 1.00 94.56 185 LEU A N 1
ATOM 1486 C CA . LEU A 1 185 ? -1.923 11.033 -12.714 1.00 94.56 185 LEU A CA 1
ATOM 1487 C C . LEU A 1 185 ? -2.361 12.501 -12.558 1.00 94.56 185 LEU A C 1
ATOM 1489 O O . LEU A 1 185 ? -1.599 13.330 -12.054 1.00 94.56 185 LEU A O 1
ATOM 1493 N N . ARG A 1 186 ? -3.590 12.840 -12.976 1.00 95.12 186 ARG A N 1
ATOM 1494 C CA . ARG A 1 186 ? -4.197 14.168 -12.787 1.00 95.12 186 ARG A CA 1
ATOM 1495 C C . ARG A 1 186 ? -4.831 14.341 -11.407 1.00 95.12 186 ARG A C 1
ATOM 1497 O O . ARG A 1 186 ? -5.183 15.466 -11.060 1.00 95.12 186 ARG A O 1
ATOM 1504 N N . ILE A 1 187 ? -4.969 13.266 -10.625 1.00 96.31 187 ILE A N 1
ATOM 1505 C CA . ILE A 1 187 ? -5.443 13.345 -9.240 1.00 96.31 187 ILE A CA 1
ATOM 1506 C C . ILE A 1 187 ? -4.488 14.259 -8.443 1.00 96.31 187 ILE A C 1
ATOM 1508 O O . ILE A 1 187 ? -3.263 14.095 -8.541 1.00 96.31 187 ILE A O 1
ATOM 1512 N N . PRO A 1 188 ? -5.006 15.234 -7.666 1.00 95.50 188 PRO A N 1
ATOM 1513 C CA . PRO A 1 188 ? -4.172 16.143 -6.888 1.00 95.50 188 PRO A CA 1
ATOM 1514 C C . PRO A 1 188 ? -3.169 15.397 -6.004 1.00 95.50 188 PRO A C 1
ATOM 1516 O O . PRO A 1 188 ? -3.511 14.438 -5.322 1.00 95.50 188 PRO A O 1
ATOM 1519 N N . GLY A 1 189 ? -1.912 15.843 -6.024 1.00 93.56 189 GLY A N 1
ATOM 1520 C CA . GLY A 1 189 ? -0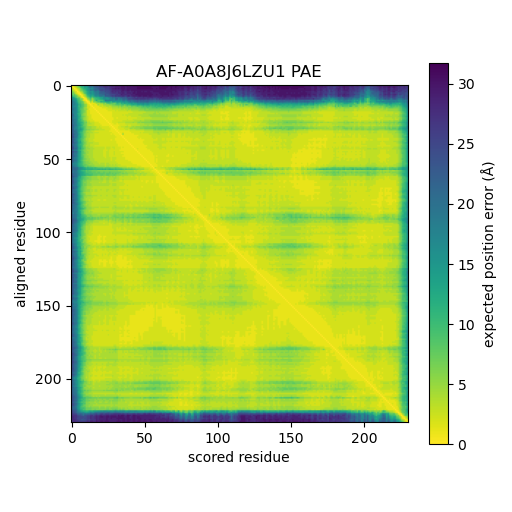.826 15.225 -5.260 1.00 93.56 189 GLY A CA 1
ATOM 1521 C C . GLY A 1 189 ? -0.095 14.080 -5.971 1.00 93.56 189 GLY A C 1
ATOM 1522 O O . GLY A 1 189 ? 1.076 13.862 -5.660 1.00 93.56 189 GLY A O 1
ATOM 1523 N N . MET A 1 190 ? -0.682 13.425 -6.984 1.00 95.69 190 MET A N 1
ATOM 1524 C CA . MET A 1 190 ? -0.034 12.262 -7.613 1.00 95.69 190 MET A CA 1
ATOM 1525 C C . MET A 1 190 ? 1.286 12.590 -8.301 1.00 95.69 190 MET A C 1
ATOM 1527 O O . MET A 1 190 ? 2.242 11.842 -8.148 1.00 95.69 190 MET A O 1
ATOM 1531 N N . LYS A 1 191 ? 1.408 13.745 -8.967 1.00 93.25 191 LYS A N 1
ATOM 1532 C CA . LYS A 1 191 ? 2.697 14.172 -9.548 1.00 93.25 191 LYS A CA 1
ATOM 1533 C C . LYS A 1 191 ? 3.811 14.269 -8.500 1.00 93.25 191 LYS A C 1
ATOM 1535 O O . LYS A 1 191 ? 4.950 13.916 -8.780 1.00 93.25 191 LYS A O 1
ATOM 1540 N N . ARG A 1 192 ? 3.486 14.723 -7.283 1.00 94.06 192 ARG A N 1
ATOM 1541 C CA . ARG A 1 192 ? 4.450 14.801 -6.175 1.00 94.06 192 ARG A CA 1
ATOM 1542 C C . ARG A 1 192 ? 4.831 13.407 -5.683 1.00 94.06 192 ARG A C 1
ATOM 1544 O O . ARG A 1 192 ? 6.012 13.169 -5.450 1.00 94.06 192 ARG A O 1
ATOM 1551 N N . LEU A 1 193 ? 3.856 12.505 -5.559 1.00 95.38 193 LEU A N 1
ATOM 1552 C CA . LEU A 1 193 ? 4.100 11.111 -5.180 1.00 95.38 193 LEU A CA 1
ATOM 1553 C C . LEU A 1 193 ? 4.936 10.372 -6.227 1.00 95.38 193 LEU A C 1
ATOM 1555 O O . LEU A 1 193 ? 5.876 9.687 -5.848 1.00 95.38 193 LEU A O 1
ATOM 1559 N N . VAL A 1 194 ? 4.689 10.582 -7.524 1.00 95.69 194 VAL A N 1
ATOM 1560 C CA . VAL A 1 194 ? 5.522 10.029 -8.604 1.00 95.69 194 VAL A CA 1
ATOM 1561 C C . VAL A 1 194 ? 6.959 10.517 -8.478 1.00 95.69 194 VAL A C 1
ATOM 1563 O O . VAL A 1 194 ? 7.876 9.705 -8.511 1.00 95.69 194 VAL A O 1
ATOM 1566 N N . THR A 1 195 ? 7.182 11.820 -8.291 1.00 94.19 195 THR A N 1
ATOM 1567 C CA . THR A 1 195 ? 8.540 12.358 -8.108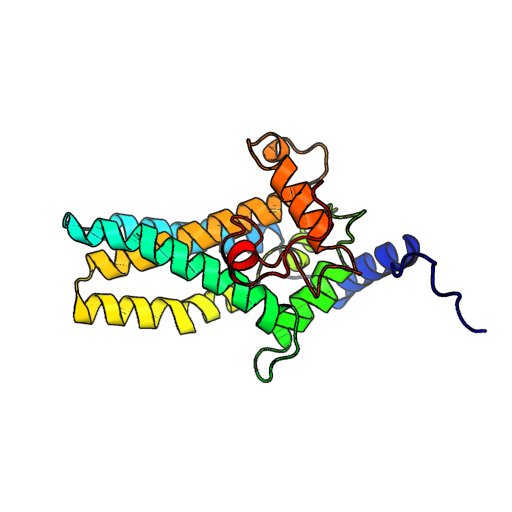 1.00 94.19 195 THR A CA 1
ATOM 1568 C C . THR A 1 195 ? 9.222 11.759 -6.880 1.00 94.19 195 THR A C 1
ATOM 1570 O O . THR A 1 195 ? 10.374 11.338 -6.960 1.00 94.19 195 THR A O 1
ATOM 1573 N N . HIS A 1 196 ? 8.516 11.684 -5.751 1.00 94.69 196 HIS A N 1
ATOM 1574 C CA . HIS A 1 196 ? 9.033 11.081 -4.522 1.00 94.69 196 HIS A CA 1
ATOM 1575 C C . HIS A 1 196 ? 9.383 9.599 -4.711 1.00 94.69 196 HIS A C 1
ATOM 1577 O O . HIS A 1 196 ? 10.471 9.163 -4.337 1.00 94.69 196 HIS A O 1
ATOM 1583 N N . HIS A 1 197 ? 8.512 8.847 -5.380 1.00 96.12 197 HIS A N 1
ATOM 1584 C CA . HIS A 1 197 ? 8.719 7.439 -5.706 1.00 96.12 197 HIS A CA 1
ATOM 1585 C C . HIS A 1 197 ? 9.888 7.233 -6.676 1.00 96.12 197 HIS A C 1
ATOM 1587 O O . HIS A 1 197 ? 10.754 6.401 -6.422 1.00 96.12 197 HIS A O 1
ATOM 1593 N N . ARG A 1 198 ? 10.009 8.061 -7.725 1.00 94.81 198 ARG A N 1
ATOM 1594 C CA . ARG A 1 198 ? 11.177 8.075 -8.630 1.00 94.81 198 ARG A CA 1
ATOM 1595 C C . ARG A 1 198 ? 12.474 8.290 -7.857 1.00 94.81 198 ARG A C 1
ATOM 1597 O O . ARG A 1 198 ? 13.458 7.604 -8.120 1.00 94.81 198 ARG A O 1
ATOM 1604 N N . LEU A 1 199 ? 12.488 9.214 -6.891 1.00 93.50 199 LEU A N 1
ATOM 1605 C CA . LEU A 1 199 ? 13.653 9.439 -6.032 1.00 93.50 199 LEU A CA 1
ATOM 1606 C C . LEU A 1 199 ? 13.961 8.226 -5.153 1.00 93.50 199 LEU A C 1
ATOM 1608 O O . LEU A 1 199 ? 15.133 7.917 -4.957 1.00 93.50 199 LEU A O 1
ATOM 1612 N N . HIS A 1 200 ? 12.941 7.536 -4.643 1.00 94.88 200 HIS A N 1
ATOM 1613 C CA . HIS A 1 200 ? 13.136 6.290 -3.911 1.00 94.88 200 HIS A CA 1
ATOM 1614 C C . HIS A 1 200 ? 13.704 5.173 -4.805 1.00 94.88 200 HIS A C 1
ATOM 1616 O O . HIS A 1 200 ? 14.576 4.446 -4.356 1.00 94.88 200 HIS A O 1
ATOM 1622 N N . HIS A 1 201 ? 13.305 5.078 -6.076 1.00 94.75 201 HIS A N 1
ATOM 1623 C CA . HIS A 1 201 ? 13.844 4.111 -7.050 1.00 94.75 201 HIS A CA 1
ATOM 1624 C C . HIS A 1 201 ? 15.276 4.398 -7.522 1.00 94.75 201 HIS A C 1
ATOM 1626 O O . HIS A 1 201 ? 15.860 3.626 -8.288 1.00 94.75 201 HIS A O 1
ATOM 1632 N N . ARG A 1 202 ? 15.879 5.505 -7.083 1.00 92.69 202 ARG A N 1
ATOM 1633 C CA . ARG A 1 202 ? 17.262 5.805 -7.432 1.00 92.69 202 ARG A CA 1
ATOM 1634 C C . ARG A 1 202 ? 18.229 4.854 -6.732 1.00 92.69 202 ARG A C 1
ATOM 1636 O O . ARG A 1 202 ? 18.220 4.747 -5.507 1.00 92.69 202 ARG A O 1
ATOM 1643 N N . ALA A 1 203 ? 19.133 4.232 -7.485 1.00 88.69 203 ALA A N 1
ATOM 1644 C CA . ALA A 1 203 ? 20.054 3.214 -6.976 1.00 88.69 203 ALA A CA 1
ATOM 1645 C C . ALA A 1 203 ? 20.968 3.720 -5.841 1.00 88.69 203 ALA A C 1
ATOM 1647 O O . ALA A 1 203 ? 21.338 2.952 -4.951 1.00 88.69 203 ALA A O 1
ATOM 1648 N N . ASP A 1 204 ? 21.310 5.012 -5.845 1.00 87.62 204 ASP A N 1
ATOM 1649 C CA . ASP A 1 204 ? 22.119 5.658 -4.810 1.00 87.62 204 ASP A CA 1
ATOM 1650 C C . ASP A 1 204 ? 21.330 6.015 -3.534 1.00 87.62 204 ASP A C 1
ATOM 1652 O O . ASP A 1 204 ? 21.932 6.178 -2.467 1.00 87.62 204 ASP A O 1
ATOM 1656 N N . LEU A 1 205 ? 19.994 6.083 -3.613 1.00 88.75 205 LEU A N 1
ATOM 1657 C CA . LEU A 1 205 ? 19.110 6.515 -2.523 1.00 88.75 205 LEU A CA 1
ATOM 1658 C C . LEU A 1 205 ? 18.234 5.400 -1.937 1.00 88.75 205 LEU A C 1
ATOM 1660 O O . LEU A 1 205 ? 17.978 5.432 -0.732 1.00 88.75 205 LEU A O 1
ATOM 1664 N N . MET A 1 206 ? 17.824 4.409 -2.735 1.00 90.62 206 MET A N 1
ATOM 1665 C CA . MET A 1 206 ? 16.778 3.427 -2.398 1.00 90.62 206 MET A CA 1
ATOM 1666 C C . MET A 1 206 ? 17.000 2.697 -1.068 1.00 90.62 206 MET A C 1
ATOM 1668 O O . MET A 1 206 ? 16.061 2.429 -0.328 1.00 90.62 206 MET A O 1
ATOM 1672 N N . ALA A 1 207 ? 18.259 2.436 -0.709 1.00 90.25 207 ALA A N 1
ATOM 1673 C CA . ALA A 1 207 ? 18.620 1.736 0.524 1.00 90.25 207 ALA A CA 1
ATOM 1674 C C . ALA A 1 207 ? 18.869 2.668 1.730 1.00 90.25 207 ALA A C 1
ATOM 1676 O O . ALA A 1 207 ? 19.265 2.196 2.801 1.00 90.25 207 ALA A O 1
ATOM 1677 N N . ARG A 1 208 ? 18.717 3.992 1.575 1.00 89.12 208 ARG A N 1
ATOM 1678 C CA . ARG A 1 208 ? 19.166 4.999 2.559 1.00 89.12 208 ARG A CA 1
ATOM 1679 C C . ARG A 1 208 ? 18.112 6.042 2.936 1.00 89.12 208 ARG A C 1
ATOM 1681 O O . ARG A 1 208 ? 18.202 6.556 4.051 1.00 89.12 208 ARG A O 1
ATOM 1688 N N . ALA A 1 209 ? 17.156 6.358 2.063 1.00 89.94 209 ALA A N 1
ATOM 1689 C CA . ALA A 1 209 ? 16.188 7.436 2.282 1.00 89.94 209 ALA A CA 1
ATOM 1690 C C . ALA A 1 209 ? 14.834 7.191 1.587 1.00 89.94 209 ALA A C 1
ATOM 1692 O O . ALA A 1 209 ? 14.729 6.343 0.699 1.00 89.94 209 ALA A O 1
ATOM 1693 N N . ASN A 1 210 ? 13.836 8.007 1.954 1.00 92.00 210 ASN A N 1
ATOM 1694 C CA . ASN A 1 210 ? 12.496 8.052 1.355 1.00 92.00 210 ASN A CA 1
ATOM 1695 C C . ASN A 1 210 ? 11.740 6.724 1.506 1.00 92.00 210 ASN A C 1
ATOM 1697 O O . ASN A 1 210 ? 11.258 6.164 0.526 1.00 92.00 210 ASN A O 1
ATOM 1701 N N . PHE A 1 211 ? 11.697 6.190 2.729 1.00 94.75 211 PHE A N 1
ATOM 1702 C CA . PHE A 1 211 ? 11.055 4.902 3.007 1.00 94.75 211 PHE A CA 1
ATOM 1703 C C . PHE A 1 211 ? 9.550 5.017 3.244 1.00 94.75 211 PHE A C 1
ATOM 1705 O O . PHE A 1 211 ? 8.835 4.040 3.064 1.00 94.75 211 PHE A O 1
ATOM 1712 N N . ASN A 1 212 ? 9.028 6.173 3.636 1.00 95.12 212 ASN A N 1
ATOM 1713 C CA . ASN A 1 212 ? 7.596 6.389 3.524 1.00 95.12 212 ASN A CA 1
ATOM 1714 C C . ASN A 1 212 ? 7.255 6.751 2.084 1.00 95.12 212 ASN A C 1
ATOM 1716 O O . ASN A 1 212 ? 7.881 7.627 1.499 1.00 95.12 212 ASN A O 1
ATOM 1720 N N . PHE A 1 213 ? 6.240 6.116 1.523 1.00 92.88 213 PHE A N 1
ATOM 1721 C CA . PHE A 1 213 ? 5.747 6.369 0.182 1.00 92.88 213 PHE A CA 1
ATOM 1722 C C . PHE A 1 213 ? 4.780 7.560 0.150 1.00 92.88 213 PHE A C 1
ATOM 1724 O O . PHE A 1 213 ? 5.026 8.517 -0.579 1.00 92.88 213 PHE A O 1
ATOM 1731 N N . MET A 1 214 ? 3.701 7.531 0.948 1.00 86.25 214 MET A N 1
ATOM 1732 C CA . MET A 1 214 ? 2.662 8.572 0.893 1.00 86.25 214 MET A CA 1
ATOM 1733 C C . MET A 1 214 ? 2.916 9.740 1.846 1.00 86.25 214 MET A C 1
ATOM 1735 O O . MET A 1 214 ? 3.025 10.889 1.417 1.00 86.25 214 MET A O 1
ATOM 1739 N N . PHE A 1 215 ? 2.987 9.453 3.148 1.00 91.25 215 PHE A N 1
ATOM 1740 C CA . PHE A 1 215 ? 3.136 10.472 4.187 1.00 91.25 215 PHE A CA 1
ATOM 1741 C C . PHE A 1 215 ? 4.505 10.324 4.854 1.00 91.25 215 PHE A C 1
ATOM 1743 O O . PHE A 1 215 ? 4.745 9.307 5.503 1.00 91.25 215 PHE A O 1
ATOM 1750 N N . PRO A 1 216 ? 5.414 11.305 4.731 1.00 92.75 216 PRO A N 1
ATOM 1751 C CA . PRO A 1 216 ? 6.813 11.154 5.127 1.00 92.75 216 PRO A CA 1
ATOM 1752 C C . PRO A 1 216 ? 7.059 11.288 6.642 1.00 92.75 216 PRO A C 1
ATOM 1754 O O . PRO A 1 216 ? 8.081 11.838 7.037 1.00 92.75 216 PRO A O 1
ATOM 1757 N N . LEU A 1 217 ? 6.152 10.824 7.513 1.00 93.75 217 LEU A N 1
ATOM 1758 C CA . LEU A 1 217 ? 6.291 11.043 8.962 1.00 93.75 217 LEU A CA 1
ATOM 1759 C C . LEU A 1 217 ? 7.494 10.284 9.530 1.00 93.75 217 LEU A C 1
ATOM 1761 O O . LEU A 1 217 ? 8.315 10.869 10.231 1.00 93.75 217 LEU A O 1
ATOM 1765 N N . GLY A 1 218 ? 7.643 9.003 9.197 1.00 92.38 218 GLY A N 1
ATOM 1766 C CA . GLY A 1 218 ? 8.803 8.207 9.595 1.00 92.38 218 GLY A CA 1
ATOM 1767 C C . GLY A 1 218 ? 10.109 8.724 8.986 1.00 92.38 218 GLY A C 1
ATOM 1768 O O . GLY A 1 218 ? 11.121 8.787 9.682 1.00 92.38 218 GLY A O 1
ATOM 1769 N N . ASP A 1 219 ? 10.096 9.176 7.727 1.00 92.00 219 ASP A N 1
ATOM 1770 C CA . ASP A 1 219 ? 11.257 9.843 7.120 1.00 92.00 219 ASP A CA 1
ATOM 1771 C C . ASP A 1 219 ? 11.618 11.156 7.832 1.00 92.00 219 ASP A C 1
ATOM 1773 O O . ASP A 1 219 ? 12.798 11.449 7.996 1.00 92.00 219 ASP A O 1
ATOM 1777 N N . TRP A 1 220 ? 10.644 11.940 8.296 1.00 91.50 220 TRP A N 1
ATOM 1778 C CA . TRP A 1 220 ? 10.904 13.168 9.054 1.00 91.50 220 TRP A CA 1
ATOM 1779 C C . TRP A 1 220 ? 11.423 12.896 10.466 1.00 91.50 220 TRP A C 1
ATOM 1781 O O . TRP A 1 220 ? 12.309 13.608 10.936 1.00 91.50 220 TRP A O 1
ATOM 1791 N N . ILE A 1 221 ? 10.895 11.870 11.137 1.00 91.81 221 ILE A N 1
ATOM 1792 C CA . ILE A 1 221 ? 11.260 11.532 12.518 1.00 91.81 221 ILE A CA 1
ATOM 1793 C C . ILE A 1 221 ? 12.604 10.782 12.573 1.00 91.81 221 ILE A C 1
ATOM 1795 O O . ILE A 1 221 ? 13.419 11.040 13.458 1.00 91.81 221 ILE A O 1
ATOM 1799 N N . PH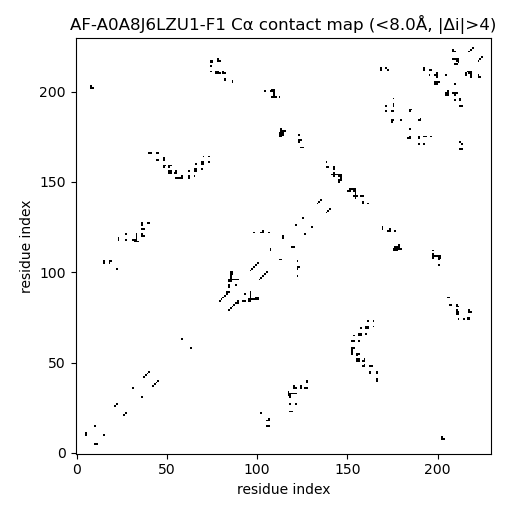E A 1 222 ? 12.849 9.855 11.640 1.00 90.31 222 PHE A N 1
ATOM 1800 C CA . PHE A 1 222 ? 13.964 8.894 11.700 1.00 90.31 222 PHE A CA 1
ATOM 1801 C C . PHE A 1 222 ? 14.892 8.907 10.479 1.00 90.31 222 PHE A C 1
ATOM 1803 O O . PHE A 1 222 ? 15.911 8.197 10.466 1.00 90.31 222 PHE A O 1
ATOM 1810 N N . GLY A 1 223 ? 14.528 9.626 9.417 1.00 78.31 223 GLY A N 1
ATOM 1811 C CA . GLY A 1 223 ? 15.354 9.750 8.226 1.00 78.31 223 GLY A CA 1
ATOM 1812 C C . GLY A 1 223 ? 16.589 10.619 8.481 1.00 78.31 223 GLY A C 1
ATOM 1813 O O . GLY A 1 223 ? 16.611 11.448 9.395 1.00 78.31 223 GLY A O 1
ATOM 1814 N N . PRO A 1 224 ? 17.658 10.444 7.688 1.00 68.06 224 PRO A N 1
ATOM 1815 C CA . PRO A 1 224 ? 18.741 11.415 7.689 1.00 68.06 224 PRO A CA 1
ATOM 1816 C C . PRO A 1 224 ? 18.170 12.787 7.298 1.00 68.06 224 PRO A C 1
ATOM 1818 O O . PRO A 1 224 ? 17.384 12.878 6.353 1.00 68.06 224 PRO A O 1
ATOM 1821 N N . ARG A 1 225 ? 18.561 13.855 8.011 1.00 54.72 225 ARG A N 1
ATOM 1822 C CA . ARG A 1 225 ? 18.226 15.235 7.616 1.00 54.72 225 ARG A CA 1
ATOM 1823 C C . ARG A 1 225 ? 18.576 15.397 6.136 1.00 54.72 225 ARG A C 1
ATOM 1825 O O . ARG A 1 225 ? 19.718 15.128 5.762 1.00 54.72 225 ARG A O 1
ATOM 1832 N N . ARG A 1 226 ? 17.597 15.771 5.304 1.00 50.97 226 ARG A N 1
ATOM 1833 C CA . ARG A 1 226 ? 17.789 15.979 3.862 1.00 50.97 226 ARG A CA 1
ATOM 1834 C C . ARG A 1 226 ? 19.004 16.886 3.656 1.00 50.97 226 ARG A C 1
ATOM 1836 O O . ARG A 1 226 ? 18.989 18.038 4.078 1.00 50.97 226 ARG A O 1
ATOM 1843 N N . ALA A 1 227 ? 20.060 16.373 3.032 1.00 36.19 227 ALA A N 1
ATOM 1844 C CA . ALA A 1 227 ? 21.093 17.236 2.486 1.00 36.19 227 ALA A CA 1
ATOM 1845 C C . ALA A 1 227 ? 20.514 17.876 1.215 1.00 36.19 227 ALA A C 1
ATOM 1847 O O . ALA A 1 227 ? 20.333 17.178 0.221 1.00 36.19 227 ALA A O 1
ATOM 1848 N N . GLY A 1 228 ? 20.212 19.178 1.260 1.00 38.25 228 GLY A N 1
ATOM 1849 C CA . GLY A 1 228 ? 20.047 19.993 0.050 1.00 38.25 228 GLY A CA 1
ATOM 1850 C C . GLY A 1 228 ? 18.625 20.223 -0.471 1.00 38.25 228 GLY A C 1
ATOM 1851 O O . GLY A 1 228 ? 18.407 20.119 -1.670 1.00 38.25 228 GLY A O 1
ATOM 1852 N N . GLU A 1 229 ? 17.684 20.604 0.392 1.00 37.25 229 GLU A N 1
ATOM 1853 C CA . GLU A 1 229 ? 16.619 21.536 -0.016 1.00 37.25 229 GLU A CA 1
ATOM 1854 C C . GLU A 1 229 ? 16.983 22.926 0.540 1.00 37.25 229 GLU A C 1
ATOM 1856 O O . GLU A 1 229 ? 16.460 23.346 1.567 1.00 37.25 229 GLU A O 1
ATOM 1861 N N . ASN A 1 230 ? 17.961 23.572 -0.107 1.00 32.84 230 ASN A N 1
ATOM 1862 C CA . ASN A 1 230 ? 18.177 25.024 -0.142 1.00 32.84 230 ASN A CA 1
ATOM 1863 C C . ASN A 1 230 ? 18.182 25.429 -1.615 1.00 32.84 230 ASN A C 1
ATOM 1865 O O . ASN A 1 230 ? 18.889 24.730 -2.380 1.00 32.84 230 ASN A O 1
#

Nearest PDB structures (foldseek):
  4zr0-assembly1_A  TM=6.941E-01  e=3.153E-03  Saccharomyces cerevisiae S288C
  8s5r-assembly2_A  TM=3.276E-01  e=4.490E+00  Chlamydia

Secondary structure (DSSP, 8-state):
-PPPPPTTSSPPHHHHHHHHHHHHHHHS-TT--HHHHHIIIIIIIHHHHHHHHHT-----TTGGGHHHHHHHHHHHHHHHIIIIIITS--TT-HHHHIIIIIIIHHHSBTTB----SGGGHHHHSPPHHHHHHHIIIIIHHHHHHHHHHT-HHHHHHHHHHHHHHHHHHHHHHHHHTS-TT-GGGGSTTHHHHHHHHHHHT-TTTTTTS---SS-THHHHHHSPP-S---